Protein AF-A0A7T8GPJ0-F1 (afdb_monomer_lite)

Organism: Caligus rogercresseyi (NCBI:txid217165)

Sequence (221 aa):
DGYRYILAEADPHAPHKQEFDESSEMAGKPIPGFLCRALVSQSLLLSFQDRAQQINLSEDRLSLTGYKFYCTARSNHSVSRGAWFFETRITDLPEGAATRIGWAQKYANLQAPLGFDKFGYSVRSKKGTKFHESHGKTYSQGYTEGDVLGTLIELPEIRGRDYLSKSYKDKPLIKFKSHLYFEEKDRQAEALKNLKPLPGSKISFLKTGNHWERHFRIYMS

Radius of gyration: 20.13 Å; chains: 1; bounding box: 52×29×53 Å

InterPro domains:
  IPR001870 B30.2/SPRY domain [PS50188] (23-210)
  IPR003877 SPRY domain [PF00622] (84-155)
  IPR003877 SPRY domain [SM00449] (81-198)
  IPR013320 Concanavalin A-like lectin/glucanase domain superfamily [SSF49899] (3-155)
  IPR037353 Histone methyltransferase complex subunit ASH2 [PTHR10598] (1-209)
  IPR043136 B30.2/SPRY domain superfamily [G3DSA:2.60.120.920] (43-219)

Foldseek 3Di:
DQKAWFFKDFDPPQPCPVVCVPDPVCPPPFDQLSRIFGDQDPDWAWDPRFADPQWDADPRRNDIDHDDADFDTDISDDDAAAKDKDKDAAADADPPRKAWDADFDPPDGRRHHAQCELGGWTFMQPQRWIHHVNDTDRDDRHHDHGKMKMKMKHAHDDPPDDPDDDGLSVFGWDADPNTIIGMDGRDVVVCVVVFDFRPPIFMAMDIPDDDDDDGDGDGRD

pLDDT: mean 87.79, std 12.05, range [38.22, 96.94]

Secondary structure (DSSP, 8-state):
--EEEEEEEE-TT-TTHHHHHH-GGGTTSPPPGGGEEE---SS--EEEEEE-TTEEE-TTSS-EEE-SS---EEES----SEEEEEEEE-----TT---EEEEE-TT--TTS-TTSSTTEEEEESGGGEEEETTEEEE-SS---TT-EEEEEEEE---TT---SPP--TTS-EEEETTEEEEEEE--HHHHHHT----TT-EEEEEEESS-----------

Structure (mmCIF, N/CA/C/O backbone):
data_AF-A0A7T8GPJ0-F1
#
_entry.id   AF-A0A7T8GPJ0-F1
#
loop_
_atom_site.group_PDB
_atom_site.id
_atom_site.type_symbol
_atom_site.label_atom_id
_atom_site.label_alt_id
_atom_site.label_comp_id
_atom_site.label_asym_id
_atom_site.label_entity_id
_atom_site.label_seq_id
_atom_site.pdbx_PDB_ins_code
_atom_site.Cartn_x
_atom_site.Cartn_y
_atom_site.Cartn_z
_atom_site.occupancy
_atom_site.B_iso_or_equiv
_atom_site.auth_seq_id
_atom_site.auth_comp_id
_atom_site.auth_asym_id
_atom_site.auth_atom_id
_atom_site.pdbx_PDB_model_num
ATOM 1 N N . ASP A 1 1 ? 8.705 15.242 -9.004 1.00 70.94 1 ASP A N 1
ATOM 2 C CA . ASP A 1 1 ? 9.126 15.162 -10.421 1.00 70.94 1 ASP A CA 1
ATOM 3 C C . ASP A 1 1 ? 8.031 14.597 -11.333 1.00 70.94 1 ASP A C 1
ATOM 5 O O . ASP A 1 1 ? 8.087 14.844 -12.528 1.00 70.94 1 ASP A O 1
ATOM 9 N N . GLY A 1 2 ? 7.007 13.914 -10.801 1.00 80.69 2 GLY A N 1
ATOM 10 C CA . GLY A 1 2 ? 5.916 13.375 -11.621 1.00 80.69 2 GLY A CA 1
ATOM 11 C C . GLY A 1 2 ? 6.287 12.049 -12.284 1.00 80.69 2 GLY A C 1
ATOM 12 O O . GLY A 1 2 ? 5.698 11.691 -13.302 1.00 80.69 2 GLY A O 1
ATOM 13 N N . TYR A 1 3 ? 7.254 11.335 -11.708 1.00 86.88 3 TYR A N 1
ATOM 14 C CA . TYR A 1 3 ? 7.700 10.025 -12.153 1.00 86.88 3 TYR A CA 1
ATOM 15 C C . TYR A 1 3 ? 7.640 9.016 -11.013 1.00 86.88 3 TYR A C 1
ATOM 17 O O . TYR A 1 3 ? 7.599 9.353 -9.829 1.00 86.88 3 TYR A O 1
ATOM 25 N N . ARG A 1 4 ? 7.611 7.745 -11.394 1.00 86.19 4 ARG A N 1
ATOM 26 C CA . ARG A 1 4 ? 7.703 6.603 -10.495 1.00 86.19 4 ARG A CA 1
ATOM 27 C C . ARG A 1 4 ? 8.852 5.730 -10.938 1.00 86.19 4 ARG A C 1
ATOM 29 O O . ARG A 1 4 ? 9.040 5.502 -12.129 1.00 86.19 4 ARG A O 1
ATOM 36 N N . TYR A 1 5 ? 9.549 5.198 -9.949 1.00 89.62 5 TYR A N 1
ATOM 37 C CA . TYR A 1 5 ? 10.732 4.385 -10.152 1.00 89.62 5 TYR A CA 1
ATOM 38 C C . TYR A 1 5 ? 10.421 2.949 -9.745 1.00 89.62 5 TYR A C 1
ATOM 40 O O . TYR A 1 5 ? 10.097 2.676 -8.587 1.00 89.62 5 TYR A O 1
ATOM 48 N N . ILE A 1 6 ? 10.473 2.036 -10.710 1.00 91.12 6 ILE A N 1
ATOM 49 C CA . ILE A 1 6 ? 10.241 0.608 -10.502 1.00 91.12 6 ILE A CA 1
ATOM 50 C C . ILE A 1 6 ? 11.604 -0.062 -10.440 1.00 91.12 6 ILE A C 1
ATOM 52 O O . ILE A 1 6 ? 12.342 -0.022 -11.419 1.00 91.12 6 ILE A O 1
ATOM 56 N N . LEU A 1 7 ? 11.940 -0.661 -9.298 1.00 91.81 7 LEU A N 1
ATOM 57 C CA . LEU A 1 7 ? 13.211 -1.362 -9.130 1.00 91.81 7 LEU A CA 1
ATOM 58 C C . LEU A 1 7 ? 13.333 -2.479 -10.174 1.00 91.81 7 LEU A C 1
ATOM 60 O O . LEU A 1 7 ? 12.399 -3.257 -10.374 1.00 91.81 7 LEU A O 1
ATOM 64 N N . ALA A 1 8 ? 14.479 -2.528 -10.838 1.00 93.62 8 ALA A N 1
ATOM 65 C CA . ALA A 1 8 ? 14.774 -3.446 -11.919 1.00 93.62 8 ALA A CA 1
ATOM 66 C C . ALA A 1 8 ? 16.036 -4.253 -11.614 1.00 93.62 8 ALA A C 1
ATOM 68 O O . ALA A 1 8 ? 16.928 -3.815 -10.885 1.00 93.62 8 ALA A O 1
ATOM 69 N N . GLU A 1 9 ? 16.106 -5.429 -12.216 1.00 92.56 9 GLU A N 1
ATOM 70 C CA . GLU A 1 9 ? 17.285 -6.285 -12.236 1.00 92.56 9 GLU A CA 1
ATOM 71 C C . GLU A 1 9 ? 17.592 -6.702 -13.673 1.00 92.56 9 GLU A C 1
ATOM 73 O O . GLU A 1 9 ? 16.724 -6.646 -14.551 1.00 92.56 9 GLU A O 1
ATOM 78 N N . ALA A 1 10 ? 18.833 -7.116 -13.919 1.00 91.00 10 ALA A N 1
ATOM 79 C CA . ALA A 1 10 ? 19.221 -7.606 -15.230 1.00 91.00 10 ALA A CA 1
ATOM 80 C C . ALA A 1 10 ? 18.414 -8.868 -15.571 1.00 91.00 10 ALA A C 1
ATOM 82 O O . ALA A 1 10 ? 18.317 -9.789 -14.763 1.00 91.00 10 ALA A O 1
ATOM 83 N N . ASP A 1 11 ? 17.848 -8.919 -16.772 1.00 90.69 11 ASP A N 1
ATOM 84 C CA . ASP A 1 11 ? 17.092 -10.076 -17.235 1.00 90.69 11 ASP A CA 1
ATOM 85 C C . ASP A 1 11 ? 18.092 -11.141 -17.729 1.00 90.69 11 ASP A C 1
ATOM 87 O O . ASP A 1 11 ? 18.896 -10.853 -18.625 1.00 90.69 11 ASP A O 1
ATOM 91 N N . PRO A 1 12 ? 18.125 -12.347 -17.129 1.00 86.88 12 PRO A N 1
ATOM 92 C CA . PRO A 1 12 ? 19.029 -13.410 -17.563 1.00 86.88 12 PRO A CA 1
ATOM 93 C C . PRO A 1 12 ? 18.643 -13.995 -18.927 1.00 86.88 12 PRO A C 1
ATOM 95 O O . PRO A 1 12 ? 19.481 -14.621 -19.565 1.00 86.88 12 PRO A O 1
ATOM 98 N N . HIS A 1 13 ? 17.412 -13.767 -19.392 1.00 88.06 13 HIS A N 1
ATOM 99 C CA . HIS A 1 13 ? 16.911 -14.264 -20.675 1.00 88.06 13 HIS A CA 1
ATOM 100 C C . HIS A 1 13 ? 16.753 -13.144 -21.711 1.00 88.06 13 HIS A C 1
ATOM 102 O O . HIS A 1 13 ? 16.042 -13.312 -22.703 1.00 88.06 13 HIS A O 1
ATOM 108 N N . ALA A 1 14 ? 17.366 -11.978 -21.480 1.00 87.81 14 ALA A N 1
ATOM 109 C CA . ALA A 1 14 ? 17.333 -10.903 -22.458 1.00 87.81 14 ALA A CA 1
ATOM 110 C C . ALA A 1 14 ? 18.052 -11.324 -23.753 1.00 87.81 14 ALA A C 1
ATOM 112 O O . ALA A 1 14 ? 19.189 -11.803 -23.691 1.00 87.81 14 ALA A O 1
ATOM 113 N N . PRO A 1 15 ? 17.427 -11.119 -24.925 1.00 84.56 15 PRO A N 1
ATOM 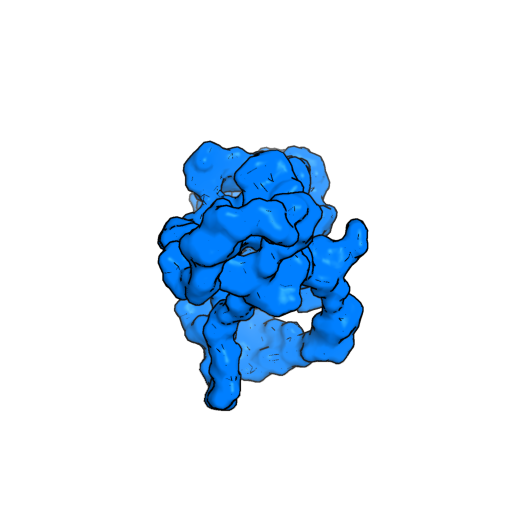114 C CA . PRO A 1 15 ? 18.070 -11.414 -26.196 1.00 84.56 15 PRO A CA 1
ATOM 115 C C . PRO A 1 15 ? 19.273 -10.484 -26.398 1.00 84.56 15 PRO A C 1
ATOM 117 O O . PRO A 1 15 ? 19.236 -9.326 -25.978 1.00 84.56 15 PRO A O 1
ATOM 120 N N . HIS A 1 16 ? 20.329 -10.990 -27.039 1.00 82.12 16 HIS A N 1
ATOM 121 C CA . HIS A 1 16 ? 21.534 -10.225 -27.403 1.00 82.12 16 HIS A CA 1
ATOM 122 C C . HIS A 1 16 ? 22.266 -9.557 -26.225 1.00 82.12 16 HIS A C 1
ATOM 124 O O . HIS A 1 16 ? 23.010 -8.596 -26.408 1.00 82.12 16 HIS A O 1
ATOM 130 N N . LYS A 1 17 ? 22.079 -10.057 -24.996 1.00 81.06 17 LYS A N 1
ATOM 131 C CA . LYS A 1 17 ? 22.749 -9.507 -23.811 1.00 81.06 17 LYS A CA 1
ATOM 132 C C . LYS A 1 17 ? 24.272 -9.605 -23.899 1.00 81.06 17 LYS A C 1
ATOM 134 O O . LYS A 1 17 ? 24.954 -8.632 -23.610 1.00 81.06 17 LYS A O 1
ATOM 139 N N . GLN A 1 18 ? 24.783 -10.755 -24.334 1.00 77.56 18 GLN A N 1
ATOM 140 C CA . GLN A 1 18 ? 26.221 -10.971 -24.485 1.00 77.56 18 GLN A CA 1
ATOM 141 C C . GLN A 1 18 ? 26.832 -10.006 -25.513 1.00 77.56 18 GLN A C 1
ATOM 143 O O . GLN A 1 18 ? 27.828 -9.354 -25.225 1.00 77.56 18 GLN A O 1
ATOM 148 N N . GLU A 1 19 ? 26.179 -9.839 -26.665 1.00 81.56 19 GLU A N 1
ATOM 149 C CA . GLU A 1 19 ? 26.598 -8.888 -27.703 1.00 81.56 19 GLU A CA 1
ATOM 150 C C . GLU A 1 19 ? 26.611 -7.439 -27.184 1.00 81.56 19 GLU A C 1
ATOM 152 O O . GLU A 1 19 ? 27.513 -6.669 -27.506 1.00 81.56 19 GLU A O 1
ATOM 157 N N . PHE A 1 20 ? 25.631 -7.062 -26.354 1.00 80.06 20 PHE A N 1
ATOM 158 C CA . PHE A 1 20 ? 25.595 -5.741 -25.725 1.00 80.06 20 PHE A CA 1
ATOM 159 C C . PHE A 1 20 ? 26.748 -5.536 -24.735 1.00 80.06 20 PHE A C 1
ATOM 161 O O . PHE A 1 20 ? 27.390 -4.487 -24.770 1.00 80.06 20 PHE A O 1
ATOM 168 N N . ASP A 1 21 ? 27.009 -6.523 -23.874 1.00 77.06 21 ASP A N 1
ATOM 169 C CA . ASP A 1 21 ? 28.060 -6.452 -22.853 1.00 77.06 21 ASP A CA 1
ATOM 170 C C . ASP A 1 21 ? 29.472 -6.409 -23.483 1.00 77.06 21 ASP A C 1
ATOM 172 O O . ASP A 1 21 ? 30.367 -5.754 -22.947 1.00 77.06 21 ASP A O 1
ATOM 176 N N . GLU A 1 22 ? 29.669 -7.055 -24.638 1.00 81.00 22 GLU A N 1
ATOM 177 C CA . GLU A 1 22 ? 30.943 -7.099 -25.378 1.00 81.00 22 GLU A CA 1
ATOM 178 C C . GLU A 1 22 ? 31.146 -5.898 -26.331 1.00 81.00 22 GLU A C 1
ATOM 180 O O . GLU A 1 22 ? 32.266 -5.627 -26.775 1.00 81.00 22 GLU A O 1
ATOM 185 N N . SER A 1 23 ? 30.088 -5.141 -26.640 1.00 78.75 23 SER A N 1
ATOM 186 C CA . SER A 1 23 ? 30.125 -4.049 -27.617 1.00 78.75 23 SER A CA 1
ATOM 187 C C . SER A 1 23 ? 30.666 -2.736 -27.033 1.00 78.75 23 SER A C 1
ATOM 189 O O . SER A 1 23 ? 29.968 -1.996 -26.331 1.00 78.75 23 SER A O 1
ATOM 191 N N . SER A 1 24 ? 31.866 -2.338 -27.460 1.00 75.38 24 SER A N 1
ATOM 192 C CA . SER A 1 24 ? 32.464 -1.030 -27.138 1.00 75.38 24 SER A CA 1
ATOM 193 C C . SER A 1 24 ? 31.654 0.167 -27.665 1.00 75.38 24 SER A C 1
ATOM 195 O O . SER A 1 24 ? 31.678 1.238 -27.060 1.00 75.38 24 SER A O 1
ATOM 197 N N . GLU A 1 25 ? 30.864 -0.010 -28.730 1.00 75.50 25 GLU A N 1
ATOM 198 C CA . GLU A 1 25 ? 30.015 1.040 -29.320 1.00 75.50 25 GLU A CA 1
ATOM 199 C C . GLU A 1 25 ? 28.806 1.432 -28.456 1.00 75.50 25 GLU A C 1
ATOM 201 O O . GLU A 1 25 ? 28.143 2.446 -28.714 1.00 75.50 25 GLU A O 1
ATOM 206 N N . MET A 1 26 ? 28.477 0.616 -27.453 1.00 68.62 26 MET A N 1
ATOM 207 C CA . MET A 1 26 ? 27.362 0.851 -26.533 1.00 68.62 26 MET A CA 1
ATOM 208 C C . MET A 1 26 ? 27.814 1.536 -25.238 1.00 68.62 26 MET A C 1
ATOM 210 O O . MET A 1 26 ? 26.976 1.948 -24.431 1.00 68.62 26 MET A O 1
ATOM 214 N N . ALA A 1 27 ? 29.125 1.729 -25.060 1.00 72.69 27 ALA A N 1
ATOM 215 C CA . ALA A 1 27 ? 29.683 2.430 -23.916 1.00 72.69 27 ALA A CA 1
ATOM 216 C C . ALA A 1 27 ? 29.146 3.872 -23.843 1.00 72.69 27 ALA A C 1
ATOM 218 O O . ALA A 1 27 ? 29.238 4.650 -24.790 1.00 72.69 27 ALA A O 1
ATOM 219 N N . GLY A 1 28 ? 28.558 4.230 -22.699 1.00 74.00 28 GLY A N 1
ATOM 220 C CA . GLY A 1 28 ? 28.000 5.563 -22.449 1.00 74.00 28 GLY A CA 1
ATOM 221 C C . GLY A 1 28 ? 26.606 5.821 -23.038 1.00 74.00 28 GLY A C 1
ATOM 222 O O . GLY A 1 28 ? 26.022 6.862 -22.737 1.00 74.00 28 GLY A O 1
ATOM 223 N N . LYS A 1 29 ? 26.033 4.895 -23.821 1.00 81.38 29 LYS A N 1
ATOM 224 C CA . LYS A 1 29 ? 24.638 4.995 -24.284 1.00 81.38 29 LYS A CA 1
ATOM 225 C C . LYS A 1 29 ? 23.655 4.590 -23.169 1.00 81.38 29 LYS A C 1
ATOM 227 O O . LYS A 1 29 ? 24.026 3.834 -22.268 1.00 81.38 29 LYS A O 1
ATOM 232 N N . PRO A 1 30 ? 22.395 5.069 -23.202 1.00 82.25 30 PRO A N 1
ATOM 233 C CA . PRO A 1 30 ? 21.365 4.615 -22.271 1.00 82.25 30 PRO A CA 1
ATOM 234 C C . PRO A 1 30 ? 21.180 3.097 -22.344 1.00 82.25 30 PRO A C 1
ATOM 236 O O . PRO A 1 30 ? 21.108 2.537 -23.437 1.00 82.25 30 PRO A O 1
ATOM 239 N N . ILE A 1 31 ? 21.073 2.443 -21.186 1.00 82.62 31 ILE A N 1
ATOM 240 C CA . ILE A 1 31 ? 20.868 0.993 -21.112 1.00 82.62 31 ILE A CA 1
ATOM 241 C C . ILE A 1 31 ? 19.482 0.665 -21.689 1.00 82.62 31 ILE A C 1
ATOM 243 O O . ILE A 1 31 ? 18.481 1.184 -21.180 1.00 82.62 31 ILE A O 1
ATOM 247 N N . PRO A 1 32 ? 19.383 -0.197 -22.716 1.00 88.00 32 PRO A N 1
ATOM 248 C CA . PRO A 1 32 ? 18.095 -0.604 -23.254 1.00 88.00 32 PRO A CA 1
ATOM 249 C C . PRO A 1 32 ? 17.224 -1.308 -22.206 1.00 88.00 32 PRO A C 1
ATOM 251 O O . PRO A 1 32 ? 17.647 -2.271 -21.566 1.00 88.00 32 PRO A O 1
ATOM 254 N N . GLY A 1 33 ? 15.970 -0.869 -22.064 1.00 88.19 33 GLY A N 1
ATOM 255 C CA . GLY A 1 33 ? 15.045 -1.405 -21.060 1.00 88.19 33 GLY A CA 1
ATOM 256 C C . GLY A 1 33 ? 14.765 -2.907 -21.202 1.00 88.19 33 GLY A C 1
ATOM 257 O O . GLY A 1 33 ? 14.530 -3.582 -20.202 1.00 88.19 33 GLY A O 1
ATOM 258 N N . PHE A 1 34 ? 14.857 -3.462 -22.417 1.00 89.06 34 PHE A N 1
ATOM 259 C CA . PHE A 1 34 ? 14.621 -4.888 -22.670 1.00 89.06 34 PHE A CA 1
ATOM 260 C C . PHE A 1 34 ? 15.664 -5.826 -22.040 1.00 89.06 34 PHE A C 1
ATOM 262 O O . PHE A 1 34 ? 15.366 -7.012 -21.877 1.00 89.06 34 PHE A O 1
ATOM 269 N N . LEU A 1 35 ? 16.843 -5.302 -21.674 1.00 90.12 35 LEU A N 1
ATOM 270 C CA . LEU A 1 35 ? 17.911 -6.036 -20.982 1.00 90.12 35 LEU A CA 1
ATOM 271 C C . LEU A 1 35 ? 17.614 -6.265 -19.497 1.00 90.12 35 LEU A C 1
ATOM 273 O O . LEU A 1 35 ? 18.345 -6.986 -18.817 1.00 90.12 35 LEU A O 1
ATOM 277 N N . CYS A 1 36 ? 16.569 -5.626 -18.975 1.00 92.50 36 CYS A N 1
ATOM 278 C CA . CYS A 1 36 ? 16.170 -5.702 -17.581 1.00 92.50 36 CYS A CA 1
ATOM 279 C C . CYS A 1 36 ? 14.721 -6.169 -17.441 1.00 92.50 36 CYS A C 1
ATOM 281 O O . CYS A 1 36 ? 13.916 -6.136 -18.376 1.00 92.50 36 CYS A O 1
ATOM 283 N N . ARG A 1 37 ? 14.381 -6.589 -16.226 1.00 92.56 37 ARG A N 1
ATOM 284 C CA . ARG A 1 37 ? 13.016 -6.907 -15.807 1.00 92.56 37 ARG A CA 1
ATOM 285 C C . ARG A 1 37 ? 12.722 -6.250 -14.466 1.00 92.56 37 ARG A C 1
ATOM 287 O O . ARG A 1 37 ? 13.636 -5.965 -13.694 1.00 92.56 37 ARG A O 1
ATOM 294 N N . ALA A 1 38 ? 11.447 -5.987 -14.191 1.00 91.88 38 ALA A N 1
ATOM 295 C CA . ALA A 1 38 ? 11.047 -5.474 -12.887 1.00 91.88 38 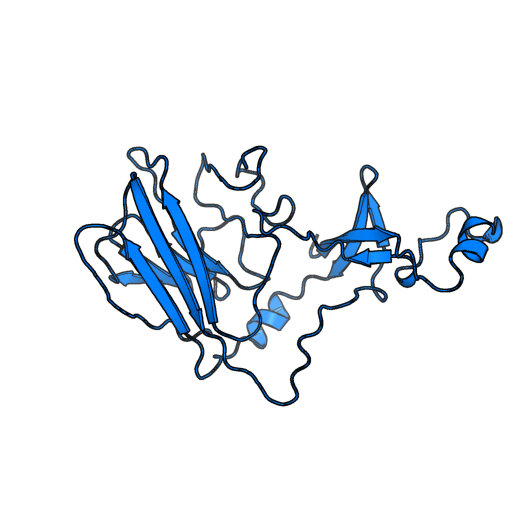ALA A CA 1
ATOM 296 C C . ALA A 1 38 ? 11.389 -6.510 -11.809 1.00 91.88 38 ALA A C 1
ATOM 298 O O . ALA A 1 38 ? 11.062 -7.690 -11.956 1.00 91.88 38 ALA A O 1
ATOM 299 N N . LEU A 1 39 ? 12.038 -6.067 -10.733 1.00 89.75 39 LEU A N 1
ATOM 300 C CA . LEU A 1 39 ? 12.356 -6.930 -9.608 1.00 89.75 39 LEU A CA 1
ATOM 301 C C . LEU A 1 39 ? 11.061 -7.269 -8.868 1.00 89.75 39 LEU A C 1
ATOM 303 O O . LEU A 1 39 ? 10.402 -6.390 -8.308 1.00 89.75 39 LEU A O 1
ATOM 307 N N . VAL A 1 40 ? 10.722 -8.554 -8.824 1.00 84.38 40 VAL A N 1
ATOM 308 C CA . VAL A 1 40 ? 9.593 -9.068 -8.046 1.00 84.38 40 VAL A CA 1
ATOM 309 C C . VAL A 1 40 ? 10.150 -9.925 -6.920 1.00 84.38 40 VAL A C 1
ATOM 311 O O . VAL A 1 40 ? 10.760 -10.964 -7.153 1.00 84.38 40 VAL A O 1
ATOM 314 N N . SER A 1 41 ? 9.957 -9.476 -5.682 1.00 85.50 41 SER A N 1
ATOM 315 C CA . SER A 1 41 ? 10.377 -10.245 -4.513 1.00 85.50 41 SER A CA 1
ATOM 316 C C . SER A 1 41 ? 9.465 -11.455 -4.321 1.00 85.50 41 SER A C 1
ATOM 318 O O . SER A 1 41 ? 8.244 -11.334 -4.410 1.00 85.50 41 SER A O 1
ATOM 320 N N . GLN A 1 42 ? 10.057 -12.608 -4.010 1.00 87.44 42 GLN A N 1
ATOM 321 C CA . GLN A 1 42 ? 9.313 -13.831 -3.692 1.00 87.44 42 GLN A CA 1
ATOM 322 C C . GLN A 1 42 ? 8.574 -13.738 -2.348 1.00 87.44 42 GLN A C 1
ATOM 324 O O . GLN A 1 42 ? 7.585 -14.434 -2.143 1.00 87.44 42 GLN A O 1
ATOM 329 N N . SER A 1 43 ? 9.016 -12.846 -1.458 1.00 91.44 43 SER A N 1
ATOM 330 C CA . SER A 1 43 ? 8.420 -12.648 -0.137 1.00 91.44 43 SER A CA 1
ATOM 331 C C . SER A 1 43 ? 7.457 -11.462 -0.132 1.00 91.44 43 SER A C 1
ATOM 333 O O . SER A 1 43 ? 7.731 -10.416 -0.730 1.00 91.44 43 SER A O 1
ATOM 335 N N . LEU A 1 44 ? 6.342 -11.602 0.586 1.00 92.12 44 LEU A N 1
ATOM 336 C CA . LEU A 1 44 ? 5.403 -10.513 0.854 1.00 92.12 44 LEU A CA 1
ATOM 337 C C . LEU A 1 44 ? 5.896 -9.684 2.043 1.00 92.12 44 LEU A C 1
ATOM 339 O O . LEU A 1 44 ? 5.884 -10.161 3.171 1.00 92.12 44 LEU A O 1
ATOM 343 N N . LEU A 1 45 ? 6.324 -8.449 1.783 1.00 94.75 45 LEU A N 1
ATOM 344 C CA . LEU A 1 45 ? 6.964 -7.558 2.755 1.00 94.75 45 LEU A CA 1
ATOM 345 C C . LEU A 1 45 ? 6.449 -6.123 2.602 1.00 94.75 45 LEU A C 1
ATOM 347 O O . LEU A 1 45 ? 5.937 -5.735 1.549 1.00 94.75 45 LEU A O 1
ATOM 351 N N . LEU A 1 46 ? 6.668 -5.284 3.613 1.00 95.19 46 LEU A N 1
ATOM 352 C CA . LEU A 1 46 ? 6.477 -3.839 3.484 1.00 95.19 46 LEU A CA 1
ATOM 353 C C . LEU A 1 46 ? 7.520 -3.253 2.525 1.00 95.19 46 LEU A C 1
ATOM 355 O O . LEU A 1 46 ? 8.701 -3.609 2.560 1.00 95.19 46 LEU A O 1
ATOM 359 N N . SER A 1 47 ? 7.092 -2.389 1.609 1.00 92.00 47 SER A N 1
ATOM 360 C CA . SER A 1 47 ? 7.937 -1.854 0.540 1.00 92.00 47 SER A CA 1
ATOM 361 C C . SER A 1 47 ? 8.824 -0.711 1.034 1.00 92.00 47 SER A C 1
ATOM 363 O O . SER A 1 47 ? 8.342 0.247 1.636 1.00 92.00 47 SER A O 1
ATOM 365 N N . PHE A 1 48 ? 10.121 -0.762 0.717 1.00 88.00 48 PHE A N 1
ATOM 366 C CA . PHE A 1 48 ? 11.023 0.364 0.982 1.00 88.00 48 PHE A CA 1
ATOM 367 C C . PHE A 1 48 ? 10.783 1.540 0.038 1.00 88.00 48 PHE A C 1
ATOM 369 O O . PHE A 1 48 ? 11.035 2.680 0.421 1.00 88.00 48 PHE A O 1
ATOM 376 N N . GLN A 1 49 ? 10.332 1.255 -1.185 1.00 86.19 49 GLN A N 1
ATOM 377 C CA . GLN A 1 49 ? 10.097 2.241 -2.235 1.00 86.19 49 GLN A CA 1
ATOM 378 C C . GLN A 1 49 ? 8.709 2.873 -2.117 1.00 86.19 49 GLN A C 1
ATOM 380 O O . GLN A 1 49 ? 8.509 4.009 -2.534 1.00 86.19 49 GLN A O 1
ATOM 385 N N . ASP A 1 50 ? 7.750 2.134 -1.561 1.00 90.75 50 ASP A N 1
ATOM 386 C CA . ASP A 1 50 ? 6.341 2.515 -1.537 1.00 90.75 50 ASP A CA 1
ATOM 387 C C . ASP A 1 50 ? 5.872 2.906 -0.131 1.00 90.75 50 ASP A C 1
ATOM 389 O O . ASP A 1 50 ? 4.928 2.347 0.437 1.00 90.75 50 ASP A O 1
ATOM 393 N N . ARG A 1 51 ? 6.594 3.868 0.447 1.00 93.75 51 ARG A N 1
ATOM 394 C CA . ARG A 1 51 ? 6.330 4.434 1.770 1.00 93.75 51 ARG A CA 1
ATOM 395 C C . ARG A 1 51 ? 6.640 5.921 1.820 1.00 93.75 51 ARG A C 1
ATOM 397 O O . ARG A 1 51 ? 7.477 6.430 1.076 1.00 93.75 51 ARG A O 1
ATOM 404 N N . ALA A 1 52 ? 6.012 6.606 2.763 1.00 94.19 52 ALA A N 1
ATOM 405 C CA . ALA A 1 52 ? 6.469 7.918 3.181 1.00 94.19 52 ALA A CA 1
ATOM 406 C C . ALA A 1 52 ? 7.866 7.845 3.817 1.00 94.19 52 ALA A C 1
ATOM 408 O O . ALA A 1 52 ? 8.191 6.891 4.529 1.00 94.19 52 ALA A O 1
ATOM 409 N N . GLN A 1 53 ? 8.681 8.878 3.602 1.00 91.12 53 GLN A N 1
ATOM 410 C CA . GLN A 1 53 ? 10.051 8.939 4.123 1.00 91.12 53 GLN A CA 1
ATOM 411 C C . GLN A 1 53 ? 10.111 8.884 5.656 1.00 91.12 53 GLN A C 1
ATOM 413 O O . GLN A 1 53 ? 11.070 8.354 6.205 1.00 91.12 53 GLN A O 1
ATOM 418 N N . GLN A 1 54 ? 9.073 9.389 6.327 1.00 91.88 54 GLN A N 1
ATOM 419 C CA . GLN A 1 54 ? 8.958 9.481 7.783 1.00 91.88 54 GLN A CA 1
ATOM 420 C C . GLN A 1 54 ? 8.570 8.155 8.464 1.00 91.88 54 GLN A C 1
ATOM 422 O O . GLN A 1 54 ? 8.533 8.099 9.693 1.00 91.88 54 GLN A O 1
ATOM 427 N N . ILE A 1 55 ? 8.239 7.111 7.693 1.00 94.44 55 ILE A N 1
ATOM 428 C CA . ILE A 1 55 ? 7.924 5.779 8.226 1.00 94.44 55 ILE A CA 1
ATOM 429 C C . ILE A 1 55 ? 9.211 4.985 8.372 1.00 94.44 55 ILE A C 1
ATOM 431 O O . ILE A 1 55 ? 9.920 4.786 7.384 1.00 94.44 55 ILE A O 1
ATOM 435 N N . ASN A 1 56 ? 9.449 4.454 9.567 1.00 94.88 56 ASN A N 1
ATOM 436 C CA . ASN A 1 56 ? 10.499 3.471 9.792 1.00 94.88 56 ASN A CA 1
ATOM 437 C C . ASN A 1 56 ? 9.931 2.066 9.611 1.00 94.88 56 ASN A C 1
ATOM 439 O O . ASN A 1 56 ? 8.842 1.765 10.098 1.00 94.88 56 ASN A O 1
ATOM 443 N N . LEU A 1 57 ? 10.671 1.223 8.896 1.00 96.19 57 LEU A N 1
ATOM 444 C CA . LEU A 1 57 ? 10.389 -0.204 8.780 1.00 96.19 57 LEU A CA 1
ATOM 445 C C . LEU A 1 57 ? 11.377 -0.969 9.659 1.00 96.19 57 LEU A C 1
ATOM 447 O O . LEU A 1 57 ? 12.531 -0.555 9.775 1.00 96.19 57 LEU A O 1
ATOM 451 N N . SER A 1 58 ? 10.931 -2.077 10.245 1.00 96.31 58 SER A N 1
ATOM 452 C CA . SER A 1 58 ? 11.830 -3.051 10.868 1.00 96.31 58 SER A CA 1
ATOM 453 C C . SER A 1 58 ? 12.762 -3.687 9.829 1.00 96.31 58 SER A C 1
ATOM 455 O O . SER A 1 58 ? 12.487 -3.655 8.626 1.00 96.31 58 SER A O 1
ATOM 457 N N . GLU A 1 59 ? 13.861 -4.292 10.285 1.00 94.44 59 GLU A N 1
ATOM 458 C CA . GLU A 1 59 ? 14.840 -4.952 9.405 1.00 94.44 59 GLU A CA 1
ATOM 459 C C . GLU A 1 59 ? 14.218 -6.094 8.589 1.00 94.44 59 GLU A C 1
ATOM 461 O O . GLU A 1 59 ? 14.475 -6.217 7.391 1.00 94.44 59 GLU A O 1
ATOM 466 N N . ASP A 1 60 ? 13.327 -6.872 9.211 1.00 94.75 60 ASP A N 1
ATOM 467 C CA . ASP A 1 60 ? 12.558 -7.938 8.559 1.00 94.75 60 ASP A CA 1
ATOM 468 C C . ASP A 1 60 ? 11.444 -7.415 7.633 1.00 94.75 60 AS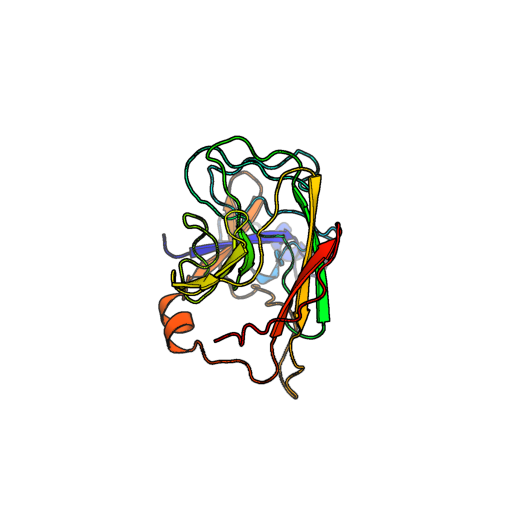P A C 1
ATOM 470 O O . ASP A 1 60 ? 10.859 -8.182 6.870 1.00 94.75 60 ASP A O 1
ATOM 474 N N . ARG A 1 61 ? 11.167 -6.102 7.664 1.00 95.69 61 ARG A N 1
ATOM 475 C CA . ARG A 1 61 ? 10.124 -5.409 6.892 1.00 95.69 61 ARG A CA 1
ATOM 476 C C . ARG A 1 61 ? 8.710 -5.941 7.134 1.00 95.69 61 ARG A C 1
ATOM 478 O O . ARG A 1 61 ? 7.858 -5.838 6.245 1.00 95.69 61 ARG A O 1
ATOM 485 N N . LEU A 1 62 ? 8.450 -6.479 8.320 1.00 96.12 62 LEU A N 1
ATOM 486 C CA . LEU A 1 62 ? 7.124 -6.940 8.738 1.00 96.12 62 LEU A CA 1
ATOM 487 C C . LEU A 1 62 ? 6.418 -5.953 9.674 1.00 96.12 62 LEU A C 1
ATOM 489 O O . LEU A 1 62 ? 5.205 -6.042 9.846 1.00 96.12 62 LEU A O 1
ATOM 493 N N . SER A 1 63 ? 7.147 -4.979 10.223 1.00 96.38 63 SER A N 1
ATOM 494 C CA . SER A 1 63 ? 6.611 -3.931 11.093 1.00 96.38 63 SER A CA 1
ATOM 495 C C . SER A 1 63 ? 6.902 -2.540 10.539 1.00 96.38 63 SER A C 1
ATOM 497 O O . SER A 1 63 ? 7.914 -2.305 9.874 1.00 96.38 63 SER A O 1
ATOM 499 N N . LEU A 1 64 ? 6.005 -1.598 10.832 1.00 96.06 64 LEU A N 1
ATOM 500 C CA . LEU A 1 64 ? 6.189 -0.183 10.532 1.00 96.06 64 LEU A CA 1
ATOM 501 C C . LEU A 1 64 ? 5.849 0.676 11.744 1.00 96.06 64 LEU A C 1
ATOM 503 O O . LEU A 1 64 ? 4.882 0.400 12.450 1.00 96.06 64 LEU A O 1
ATOM 507 N N . THR A 1 65 ? 6.601 1.760 11.910 1.00 95.81 65 THR A N 1
ATOM 508 C CA . THR A 1 65 ? 6.393 2.756 12.961 1.00 95.81 65 THR A CA 1
ATOM 509 C C . THR A 1 65 ? 6.372 4.149 12.342 1.00 95.81 65 THR A C 1
ATOM 511 O O . THR A 1 65 ? 7.272 4.529 11.588 1.00 95.81 65 THR A O 1
ATOM 514 N N . GLY A 1 66 ? 5.331 4.919 12.657 1.00 92.62 66 GLY A N 1
ATOM 515 C CA . GLY A 1 66 ? 5.222 6.337 12.314 1.00 92.62 66 GLY A CA 1
ATOM 516 C C . GLY A 1 66 ? 5.386 7.207 13.560 1.00 92.62 66 GLY A C 1
ATOM 517 O O . GLY A 1 66 ? 4.959 6.813 14.639 1.00 92.62 66 GLY A O 1
ATOM 518 N N . TYR A 1 67 ? 5.979 8.393 13.411 1.00 83.81 67 TYR A N 1
ATOM 519 C CA . TYR A 1 67 ? 6.274 9.289 14.545 1.00 83.81 67 TYR A CA 1
ATOM 520 C C . TYR A 1 67 ? 5.503 10.606 14.497 1.00 83.81 67 TYR A C 1
ATOM 522 O O . TYR A 1 67 ? 5.036 11.099 15.520 1.00 83.81 67 TYR A O 1
ATOM 530 N N . LYS A 1 68 ? 5.404 11.220 13.313 1.00 84.44 68 LYS A N 1
ATOM 531 C CA . LYS A 1 68 ? 4.834 12.559 13.137 1.00 84.44 68 LYS A CA 1
ATOM 532 C C . LYS A 1 68 ? 3.800 12.543 12.030 1.00 84.44 68 LYS A C 1
ATOM 534 O O . LYS A 1 68 ? 4.130 12.232 10.888 1.00 84.44 68 LYS A O 1
ATOM 539 N N . PHE A 1 69 ? 2.591 12.971 12.384 1.00 89.75 69 PHE A N 1
ATOM 540 C CA . PHE A 1 69 ? 1.436 13.045 11.495 1.00 89.75 69 PHE A CA 1
ATOM 541 C C . PHE A 1 69 ? 1.078 11.702 10.851 1.00 89.75 69 PHE A C 1
ATOM 543 O O . PHE A 1 69 ? 1.703 10.665 11.070 1.00 89.75 69 PHE A O 1
ATOM 550 N N . TYR A 1 70 ? 0.007 11.719 10.069 1.00 94.31 70 TYR A N 1
ATOM 551 C CA . TYR A 1 70 ? -0.356 10.562 9.279 1.00 94.31 70 TYR A CA 1
ATOM 552 C C . TYR A 1 70 ? 0.515 10.460 8.038 1.00 94.31 70 TYR A C 1
ATOM 554 O O . TYR A 1 70 ? 0.678 11.421 7.293 1.00 94.31 70 TYR A O 1
ATOM 562 N N . CYS A 1 71 ? 0.980 9.250 7.792 1.00 95.19 71 CYS A N 1
ATOM 563 C CA . CYS A 1 71 ? 1.648 8.845 6.575 1.00 95.19 71 CYS A CA 1
ATOM 564 C C . CYS A 1 71 ? 1.297 7.380 6.292 1.00 95.19 71 CYS A C 1
ATOM 566 O O . CYS A 1 71 ? 0.747 6.683 7.149 1.00 95.19 71 CYS A O 1
ATOM 568 N N . THR A 1 72 ? 1.575 6.928 5.074 1.00 96.19 72 THR A N 1
ATOM 569 C CA . THR A 1 72 ? 1.179 5.609 4.583 1.00 96.19 72 THR A CA 1
ATOM 570 C C . THR A 1 72 ? 2.377 4.876 3.979 1.00 96.19 72 THR A C 1
ATOM 572 O O . THR A 1 72 ? 3.239 5.470 3.326 1.00 96.19 72 THR A O 1
ATOM 575 N N . ALA A 1 73 ? 2.414 3.562 4.189 1.00 96.50 73 ALA A N 1
ATOM 576 C CA . ALA A 1 73 ? 3.277 2.618 3.491 1.00 96.50 73 ALA A CA 1
ATOM 577 C C . ALA A 1 73 ? 2.426 1.480 2.921 1.00 96.50 73 ALA A C 1
ATOM 579 O O . ALA A 1 73 ? 1.317 1.229 3.399 1.00 96.50 73 ALA A O 1
ATOM 580 N N . ARG A 1 74 ? 2.932 0.809 1.886 1.00 96.19 74 ARG A N 1
ATOM 581 C CA . ARG A 1 74 ? 2.273 -0.329 1.235 1.00 96.19 74 ARG A CA 1
ATOM 582 C C . ARG A 1 74 ? 3.198 -1.539 1.185 1.00 96.19 74 ARG A C 1
ATOM 584 O O . ARG A 1 74 ? 4.416 -1.415 1.320 1.00 96.19 74 ARG A O 1
ATOM 591 N N . SER A 1 75 ? 2.615 -2.717 0.991 1.00 95.00 75 SER A N 1
ATOM 592 C CA . SER A 1 75 ? 3.374 -3.929 0.695 1.00 95.00 75 SER A CA 1
ATOM 593 C C . SER A 1 75 ? 4.004 -3.862 -0.702 1.00 95.00 75 SER A C 1
ATOM 595 O O . SER A 1 75 ? 3.696 -2.993 -1.518 1.00 95.00 75 SER A O 1
ATOM 597 N N . ASN A 1 76 ? 4.928 -4.777 -0.974 1.00 92.12 76 ASN A N 1
ATOM 598 C CA . ASN A 1 76 ? 5.597 -4.931 -2.267 1.00 92.12 76 ASN A CA 1
ATOM 599 C C . ASN A 1 76 ? 4.788 -5.728 -3.308 1.00 92.12 76 ASN A C 1
ATOM 601 O O . ASN A 1 76 ? 5.222 -5.825 -4.454 1.00 92.12 76 ASN A O 1
ATOM 605 N N . HIS A 1 77 ? 3.632 -6.277 -2.933 1.00 91.31 77 HIS A N 1
ATOM 606 C CA . HIS A 1 77 ? 2.725 -6.981 -3.841 1.00 91.31 77 HIS A CA 1
ATOM 607 C C . HIS A 1 77 ? 1.393 -6.255 -3.956 1.00 91.31 77 HIS A C 1
ATOM 609 O O . HIS A 1 77 ? 0.963 -5.533 -3.060 1.00 91.31 77 HIS A O 1
ATOM 615 N N . SER A 1 78 ? 0.718 -6.482 -5.076 1.00 91.12 78 SER A N 1
ATOM 616 C CA . SER A 1 78 ? -0.602 -5.925 -5.353 1.00 91.12 78 SER A CA 1
ATOM 617 C C . SER A 1 78 ? -1.555 -7.027 -5.785 1.00 91.12 78 SER A C 1
ATOM 619 O O . SER A 1 78 ? -1.129 -8.072 -6.274 1.00 91.12 78 SER A O 1
ATOM 621 N N . VAL A 1 79 ? -2.849 -6.779 -5.616 1.00 93.00 79 VAL A N 1
ATOM 622 C CA . VAL A 1 79 ? -3.916 -7.709 -5.983 1.00 93.00 79 VAL A CA 1
ATOM 623 C C . VAL A 1 79 ? -4.770 -7.092 -7.085 1.00 93.00 79 VAL A C 1
ATOM 625 O O . VAL A 1 79 ? -5.001 -5.883 -7.101 1.00 93.00 79 VAL A O 1
ATOM 628 N N . SER A 1 80 ? -5.222 -7.914 -8.031 1.00 91.75 80 SER A N 1
ATOM 629 C CA . SER A 1 80 ? -5.981 -7.451 -9.204 1.00 91.75 80 SER A CA 1
ATOM 630 C C . SER A 1 80 ? -7.275 -8.228 -9.466 1.00 91.75 80 SER A C 1
ATOM 632 O O . SER A 1 80 ? -8.115 -7.749 -10.229 1.00 91.75 80 SER A O 1
ATOM 634 N N . ARG A 1 81 ? -7.447 -9.396 -8.831 1.00 92.56 81 ARG A N 1
ATOM 635 C CA . ARG A 1 81 ? -8.627 -10.275 -8.901 1.00 92.56 81 ARG A CA 1
ATOM 636 C C . ARG A 1 81 ? -8.650 -11.251 -7.723 1.00 92.56 81 ARG A C 1
ATOM 638 O O . ARG A 1 81 ? -7.613 -11.439 -7.092 1.00 92.56 81 ARG A O 1
ATOM 645 N N . GLY A 1 82 ? -9.777 -11.915 -7.495 1.00 94.12 82 GLY A N 1
ATOM 646 C CA . GLY A 1 82 ? -9.934 -12.948 -6.471 1.00 94.12 82 GLY A CA 1
ATOM 647 C C . GLY A 1 82 ? -10.157 -12.381 -5.069 1.00 94.12 82 GLY A C 1
ATOM 648 O O . GLY A 1 82 ? -10.389 -11.183 -4.899 1.00 94.12 82 GLY A O 1
ATOM 649 N N . ALA A 1 83 ? -10.095 -13.255 -4.066 1.00 94.81 83 ALA A N 1
ATOM 650 C CA . ALA A 1 83 ? -10.243 -12.898 -2.660 1.00 94.81 83 ALA A CA 1
ATOM 651 C C . ALA A 1 83 ? -8.893 -13.003 -1.940 1.00 94.81 83 ALA A C 1
ATOM 653 O O . ALA A 1 83 ? -8.248 -14.048 -1.983 1.00 94.81 83 ALA A O 1
ATOM 654 N N . TRP A 1 84 ? -8.478 -11.923 -1.281 1.00 96.00 84 TRP A N 1
ATOM 655 C CA . TRP A 1 84 ? -7.192 -11.835 -0.590 1.00 96.00 84 TRP A CA 1
ATOM 656 C C . TRP A 1 84 ? -7.368 -11.280 0.810 1.00 96.00 84 TRP A C 1
ATOM 658 O O . TRP A 1 84 ? -8.109 -10.321 1.025 1.00 96.00 84 TRP A O 1
ATOM 668 N N . PHE A 1 85 ? -6.646 -11.867 1.753 1.00 94.00 85 PHE A N 1
ATOM 669 C CA . PHE A 1 85 ? -6.742 -11.550 3.165 1.00 94.00 85 PHE A CA 1
ATOM 670 C C . PHE A 1 85 ? -5.351 -11.323 3.751 1.00 94.00 85 PHE A C 1
ATOM 672 O O . PHE A 1 85 ? -4.412 -12.044 3.417 1.00 94.00 85 PHE A O 1
ATOM 679 N N . PHE A 1 86 ? -5.229 -10.328 4.624 1.00 95.31 86 PHE A N 1
ATOM 680 C CA . PHE A 1 86 ? -4.051 -10.147 5.466 1.00 95.31 86 PHE A CA 1
ATOM 681 C C . PHE A 1 86 ? -4.465 -9.707 6.866 1.00 95.31 86 PHE A C 1
ATOM 683 O O . PHE A 1 86 ? -5.547 -9.152 7.062 1.00 95.31 86 PHE A O 1
ATOM 690 N N . GLU A 1 87 ? -3.574 -9.910 7.828 1.00 95.69 87 GLU A N 1
ATOM 691 C CA . GLU A 1 87 ? -3.760 -9.478 9.207 1.00 95.69 87 GLU A CA 1
ATOM 692 C C . GLU A 1 87 ? -2.751 -8.397 9.579 1.00 95.69 87 GLU A C 1
ATOM 694 O O . GLU A 1 87 ? -1.645 -8.321 9.045 1.00 95.69 87 GLU A O 1
ATOM 699 N N . THR A 1 88 ? -3.134 -7.531 10.507 1.00 96.31 88 THR A N 1
ATOM 700 C CA . THR A 1 88 ? -2.251 -6.531 11.100 1.00 96.31 88 THR A CA 1
ATOM 701 C C . THR A 1 88 ? -2.408 -6.574 12.605 1.00 96.31 88 THR A C 1
ATOM 703 O O . THR A 1 88 ? -3.496 -6.339 13.129 1.00 96.31 88 THR A O 1
ATOM 706 N N . ARG A 1 89 ? -1.310 -6.865 13.298 1.00 96.50 89 ARG A N 1
ATOM 707 C CA . ARG A 1 89 ? -1.227 -6.793 14.755 1.00 96.50 89 ARG A CA 1
ATOM 708 C C . ARG A 1 89 ? -0.845 -5.379 15.170 1.00 96.50 89 ARG A C 1
ATOM 710 O O . ARG A 1 89 ? 0.117 -4.830 14.639 1.00 96.50 89 ARG A O 1
ATOM 717 N N . ILE A 1 90 ? -1.566 -4.805 16.128 1.00 96.44 90 ILE A N 1
ATOM 718 C CA . ILE A 1 90 ? -1.172 -3.536 16.746 1.00 96.44 90 ILE A CA 1
ATOM 719 C C . ILE A 1 90 ? -0.248 -3.843 17.917 1.00 96.44 90 ILE A C 1
ATOM 721 O O . ILE A 1 90 ? -0.693 -4.368 18.933 1.00 96.44 90 ILE A O 1
ATOM 725 N N . THR A 1 91 ? 1.038 -3.553 17.759 1.00 96.25 91 THR A N 1
ATOM 726 C CA . THR A 1 91 ? 2.055 -3.849 18.778 1.00 96.25 91 THR A CA 1
ATOM 727 C C . THR A 1 91 ? 2.199 -2.748 19.816 1.00 96.25 91 THR A C 1
ATOM 729 O O . THR A 1 91 ? 2.441 -3.058 20.969 1.00 96.25 91 THR A O 1
ATOM 732 N N . ASP A 1 92 ? 2.057 -1.489 19.404 1.00 95.50 92 ASP A N 1
ATOM 733 C CA . ASP A 1 92 ? 2.157 -0.311 20.265 1.00 95.50 92 ASP A CA 1
ATOM 734 C C . ASP A 1 92 ? 1.195 0.762 19.734 1.00 95.50 92 ASP A C 1
ATOM 736 O O . ASP A 1 92 ? 1.136 1.016 18.521 1.00 95.50 92 ASP A O 1
ATOM 740 N N . LEU A 1 93 ? 0.393 1.357 20.618 1.00 94.88 93 LEU A N 1
ATOM 741 C CA . LEU A 1 93 ? -0.510 2.455 20.272 1.00 94.88 93 LEU A CA 1
ATOM 742 C C . LEU A 1 93 ? -0.565 3.489 21.411 1.00 94.88 93 LEU A C 1
ATOM 744 O O . LEU A 1 93 ? -1.565 3.546 22.133 1.00 94.88 93 LEU A O 1
ATOM 748 N N . PRO A 1 94 ? 0.464 4.351 21.536 1.00 93.75 94 PRO A N 1
ATOM 749 C CA . PRO A 1 94 ? 0.560 5.316 22.626 1.00 93.75 94 PRO A CA 1
ATOM 750 C C . PRO A 1 94 ? -0.618 6.291 22.675 1.00 93.75 94 PRO A C 1
ATOM 752 O O . PRO A 1 94 ? -1.304 6.540 21.674 1.00 93.75 94 PRO A O 1
ATOM 755 N N . GLU A 1 95 ? -0.828 6.922 23.831 1.00 92.25 95 GLU A N 1
ATOM 756 C CA . GLU A 1 95 ? -1.860 7.946 23.969 1.00 92.25 95 GLU A CA 1
ATOM 757 C C . GLU A 1 95 ? -1.680 9.063 22.925 1.00 92.25 95 GLU A C 1
ATOM 759 O O . GLU A 1 95 ? -0.578 9.494 22.593 1.00 92.25 95 GLU A O 1
ATOM 764 N N . GLY A 1 96 ? -2.790 9.507 22.334 1.00 90.56 96 GLY A N 1
ATOM 765 C CA . GLY A 1 96 ? -2.764 10.473 21.236 1.00 90.56 96 GLY A CA 1
ATOM 766 C C . GLY A 1 96 ? -2.523 9.849 19.856 1.00 90.56 96 GLY A C 1
ATOM 767 O O . GLY A 1 96 ? -3.082 10.367 18.881 1.00 90.56 96 GLY A O 1
ATOM 768 N N . ALA A 1 97 ? -1.856 8.695 19.757 1.00 93.94 97 ALA A N 1
ATOM 769 C CA . ALA A 1 97 ? -1.615 8.009 18.491 1.00 93.94 97 ALA A CA 1
ATOM 770 C C . ALA A 1 97 ? -2.906 7.457 17.864 1.00 93.94 97 ALA A C 1
ATOM 772 O O . ALA A 1 97 ? -3.949 7.284 18.505 1.00 93.94 97 ALA A O 1
ATOM 773 N N . ALA A 1 98 ? -2.862 7.233 16.554 1.00 95.25 98 ALA A N 1
ATOM 774 C CA . ALA A 1 98 ? -3.934 6.595 15.809 1.00 95.25 98 ALA A CA 1
ATOM 775 C C . ALA A 1 98 ? -3.385 5.997 14.516 1.00 95.25 98 ALA A C 1
ATOM 777 O O . ALA A 1 98 ? -2.520 6.584 13.871 1.00 95.25 98 ALA A O 1
ATOM 778 N N . THR A 1 99 ? -3.941 4.865 14.105 1.00 96.31 99 THR A N 1
ATOM 779 C CA . THR A 1 99 ? -3.564 4.194 12.860 1.00 96.31 99 THR A CA 1
ATOM 780 C C . THR A 1 99 ? -4.775 4.054 11.950 1.00 96.31 99 THR A C 1
ATOM 782 O O . THR A 1 99 ? -5.926 4.157 12.391 1.00 96.31 99 THR A O 1
ATOM 785 N N . ARG A 1 100 ? -4.510 3.861 10.657 1.00 96.94 100 ARG A N 1
ATOM 786 C CA . ARG A 1 100 ? -5.511 3.509 9.651 1.00 96.94 100 ARG A CA 1
ATOM 787 C C . ARG A 1 100 ? -4.999 2.335 8.836 1.00 96.94 100 ARG A C 1
ATOM 789 O O . ARG A 1 100 ? -3.917 2.431 8.269 1.00 96.94 100 ARG A O 1
ATOM 796 N N . ILE A 1 101 ? -5.783 1.268 8.769 1.00 96.62 101 ILE A N 1
ATOM 797 C CA . ILE A 1 101 ? -5.427 0.033 8.060 1.00 96.62 101 ILE A CA 1
ATOM 798 C C . ILE A 1 101 ? -6.444 -0.207 6.947 1.00 96.62 101 ILE A C 1
ATOM 800 O O . ILE A 1 101 ? -7.628 0.097 7.114 1.00 96.62 101 ILE A O 1
ATOM 804 N N . GLY A 1 102 ? -5.991 -0.710 5.799 1.00 96.12 102 GLY A N 1
ATOM 805 C CA . GLY A 1 102 ? -6.859 -1.043 4.675 1.00 96.12 102 GLY A CA 1
ATOM 806 C C . GLY A 1 102 ? -6.106 -1.205 3.359 1.00 96.12 102 GLY A C 1
ATOM 807 O O . GLY A 1 102 ? -4.950 -1.616 3.345 1.00 96.12 102 GLY A O 1
ATOM 808 N N . TRP A 1 103 ? -6.773 -0.860 2.258 1.00 96.62 103 TRP A N 1
ATOM 809 C CA . TRP A 1 103 ? -6.269 -1.032 0.896 1.00 96.62 103 TRP A CA 1
ATOM 810 C C . TRP A 1 103 ? -6.093 0.312 0.194 1.00 96.62 103 TRP A C 1
ATOM 812 O O . TRP A 1 103 ? -6.878 1.243 0.383 1.00 96.62 103 TRP A O 1
ATOM 822 N N . ALA A 1 104 ? -5.077 0.397 -0.659 1.00 95.25 104 ALA A N 1
ATOM 823 C CA . ALA A 1 104 ? -4.809 1.559 -1.494 1.00 95.25 104 ALA A CA 1
ATOM 824 C C . ALA A 1 104 ? -4.526 1.137 -2.935 1.00 95.25 104 ALA A C 1
ATOM 826 O O . ALA A 1 104 ? -3.765 0.205 -3.188 1.00 95.25 104 ALA A O 1
ATOM 827 N N . GLN A 1 105 ? -5.078 1.886 -3.882 1.00 93.31 105 GLN A N 1
ATOM 828 C CA . GLN A 1 105 ? -4.671 1.837 -5.276 1.00 93.31 105 GLN A CA 1
ATOM 829 C C . GLN A 1 105 ? -3.346 2.574 -5.478 1.00 93.31 105 GLN A C 1
ATOM 831 O O . GLN A 1 105 ? -2.879 3.335 -4.626 1.00 93.31 105 GLN A O 1
ATOM 836 N N . LYS A 1 106 ? -2.755 2.371 -6.659 1.00 89.81 106 LYS A N 1
ATOM 837 C CA . LYS A 1 106 ? -1.420 2.839 -7.045 1.00 89.81 106 LYS A CA 1
ATOM 838 C C . LYS A 1 106 ? -1.163 4.322 -6.727 1.00 89.81 106 LYS A C 1
ATOM 840 O O . LYS A 1 106 ? -0.059 4.638 -6.293 1.00 89.81 106 LYS A O 1
ATOM 845 N N . TYR A 1 107 ? -2.146 5.203 -6.900 1.00 91.81 107 TYR A N 1
ATOM 846 C CA . TYR A 1 107 ? -1.996 6.661 -6.776 1.00 91.81 107 TYR A CA 1
ATOM 847 C C . TYR A 1 107 ? -2.426 7.252 -5.424 1.00 91.81 107 TYR A C 1
ATOM 849 O O . TYR A 1 107 ? -2.572 8.469 -5.320 1.00 91.81 107 TYR A O 1
ATOM 857 N N . ALA A 1 108 ? -2.628 6.415 -4.403 1.00 93.12 108 ALA A N 1
ATOM 858 C CA . ALA A 1 108 ? -2.880 6.900 -3.051 1.00 93.12 108 ALA A CA 1
ATOM 859 C C . ALA A 1 108 ? -1.688 7.717 -2.523 1.00 93.12 108 ALA A C 1
ATOM 861 O O . ALA A 1 108 ? -0.530 7.319 -2.682 1.00 93.12 108 ALA A O 1
ATOM 862 N N . ASN A 1 109 ? -1.969 8.853 -1.889 1.00 93.94 109 ASN A N 1
ATOM 863 C CA . ASN A 1 109 ? -0.953 9.757 -1.371 1.00 93.94 109 ASN A CA 1
ATOM 864 C C . ASN A 1 109 ? -0.289 9.179 -0.112 1.00 93.94 109 A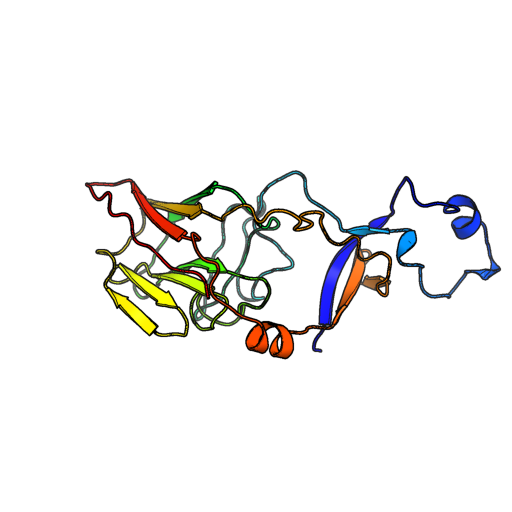SN A C 1
ATOM 866 O O . ASN A 1 109 ? -0.897 9.092 0.955 1.00 93.94 109 ASN A O 1
ATOM 870 N N . LEU A 1 110 ? 0.996 8.839 -0.228 1.00 94.81 110 LEU A N 1
ATOM 871 C CA . LEU A 1 110 ? 1.776 8.267 0.869 1.00 94.81 110 LEU A CA 1
ATOM 872 C C . LEU A 1 110 ? 2.029 9.264 2.010 1.00 94.81 110 LEU A C 1
ATOM 874 O O . LEU A 1 110 ? 2.200 8.853 3.151 1.00 94.81 110 LEU A O 1
ATOM 878 N N . GLN A 1 111 ? 2.014 10.569 1.735 1.00 95.06 111 GLN A N 1
ATOM 879 C CA . GLN A 1 111 ? 2.206 11.630 2.735 1.00 95.06 111 GLN A CA 1
ATOM 880 C C . GLN A 1 111 ? 0.911 11.993 3.483 1.00 95.06 111 GLN A C 1
ATOM 882 O O . GLN A 1 111 ? 0.891 12.936 4.268 1.00 95.06 111 GLN A O 1
ATOM 887 N N . ALA A 1 112 ? -0.179 11.267 3.229 1.00 95.81 112 ALA A N 1
ATOM 888 C CA . ALA A 1 112 ? -1.489 11.488 3.824 1.00 95.81 112 ALA A CA 1
ATOM 889 C C . ALA A 1 112 ? -1.969 10.228 4.570 1.00 95.81 112 ALA A C 1
ATOM 891 O O . ALA A 1 112 ? -1.453 9.127 4.337 1.00 95.81 112 ALA A O 1
ATOM 892 N N . PRO A 1 113 ? -2.973 10.343 5.464 1.00 96.38 113 PRO A N 1
ATOM 893 C CA . PRO A 1 113 ? -3.631 9.166 6.015 1.00 96.38 113 PRO A CA 1
ATOM 894 C C . PRO A 1 113 ? -4.313 8.356 4.917 1.00 96.38 113 PRO A C 1
ATOM 896 O O . PRO A 1 113 ? -4.987 8.916 4.052 1.00 96.38 113 PRO A O 1
ATOM 899 N N . LEU A 1 114 ? -4.262 7.029 5.024 1.00 96.94 114 LEU A N 1
ATOM 900 C CA . LEU A 1 114 ? -5.028 6.158 4.141 1.00 96.94 114 LEU A CA 1
ATOM 901 C C . LEU A 1 114 ? -6.527 6.528 4.165 1.00 96.94 114 LEU A C 1
ATOM 903 O O . LEU A 1 114 ? -7.124 6.752 5.226 1.00 96.94 114 LEU A O 1
ATOM 907 N N . GLY A 1 115 ? -7.141 6.618 2.985 1.00 95.19 115 GLY A N 1
ATOM 908 C CA . GLY A 1 115 ? -8.520 7.094 2.819 1.00 95.19 115 GLY A CA 1
ATOM 909 C C . GLY A 1 115 ? -8.679 8.617 2.791 1.00 95.19 115 GLY A C 1
ATOM 910 O O . GLY A 1 115 ? -9.800 9.097 2.927 1.00 95.19 115 GLY A O 1
ATOM 911 N N . PHE A 1 116 ? -7.587 9.378 2.656 1.00 96.38 116 PHE A N 1
ATOM 912 C CA . PHE A 1 116 ? -7.622 10.819 2.382 1.00 96.38 116 PHE A CA 1
ATOM 913 C C . PHE A 1 116 ? -8.155 11.136 0.975 1.00 96.38 116 PHE A C 1
ATOM 915 O O . PHE A 1 116 ? -8.973 12.039 0.813 1.00 96.38 116 PHE A O 1
ATOM 922 N N . ASP A 1 117 ? -7.716 10.375 -0.026 1.00 93.81 117 ASP A N 1
ATOM 923 C CA . ASP A 1 117 ? -8.056 10.557 -1.438 1.00 93.81 117 ASP A CA 1
ATOM 924 C C . ASP A 1 117 ? -9.037 9.483 -1.947 1.00 93.81 117 ASP A C 1
ATOM 926 O O . ASP A 1 117 ? -9.562 8.671 -1.178 1.00 93.81 117 ASP A O 1
ATOM 930 N N . LYS A 1 118 ? -9.284 9.491 -3.263 1.00 92.69 118 LYS A N 1
ATOM 931 C CA . LYS A 1 118 ? -10.149 8.521 -3.953 1.00 92.69 118 LYS A CA 1
ATOM 932 C C . LYS A 1 118 ? -9.508 7.144 -4.146 1.00 92.69 118 LYS A C 1
ATOM 934 O O . LYS A 1 118 ? -10.171 6.199 -4.551 1.00 92.69 118 LYS A O 1
ATOM 939 N N . PHE A 1 119 ? -8.212 7.021 -3.889 1.00 93.88 119 PHE A N 1
ATOM 940 C CA . PHE A 1 119 ? -7.444 5.808 -4.138 1.00 93.88 119 PHE A CA 1
ATOM 941 C C . PHE A 1 119 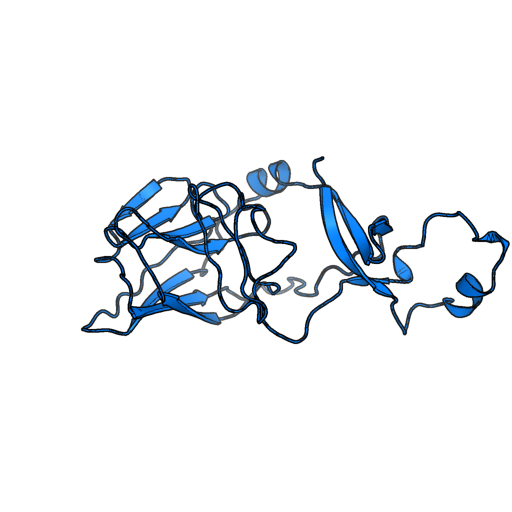? -7.260 4.971 -2.870 1.00 93.88 119 PHE A C 1
ATOM 943 O O . PHE A 1 119 ? -6.818 3.829 -2.967 1.00 93.88 119 PHE A O 1
ATOM 950 N N . GLY A 1 120 ? -7.579 5.505 -1.690 1.00 94.25 120 GLY A N 1
ATOM 951 C CA . GLY A 1 120 ? -7.447 4.816 -0.409 1.00 94.25 120 GLY A CA 1
ATOM 952 C C . GLY A 1 120 ? -8.776 4.461 0.255 1.00 94.25 120 GLY A C 1
ATOM 953 O O . GLY A 1 120 ? -9.748 5.218 0.204 1.00 94.25 120 GLY A O 1
ATOM 954 N N . TYR A 1 121 ? -8.770 3.339 0.970 1.00 94.75 121 TYR A N 1
ATOM 955 C CA . TYR A 1 121 ? -9.879 2.846 1.780 1.00 94.75 121 TYR A CA 1
ATOM 956 C C . TYR A 1 121 ? -9.333 2.298 3.096 1.00 94.75 121 TYR A C 1
ATOM 958 O O . TYR A 1 121 ? -8.460 1.433 3.085 1.00 94.75 121 TYR A O 1
ATOM 966 N N . SER A 1 122 ? -9.827 2.777 4.238 1.00 96.00 122 SER A N 1
ATOM 967 C CA . SER A 1 122 ? -9.316 2.327 5.540 1.00 96.00 122 SER A CA 1
ATOM 968 C C . SER A 1 122 ? -10.346 2.310 6.654 1.00 96.00 122 SER A C 1
ATOM 970 O O . SER A 1 122 ? -11.409 2.918 6.544 1.00 96.00 122 SER A O 1
ATOM 972 N N . VAL A 1 123 ? -9.981 1.663 7.759 1.00 94.75 123 VAL A N 1
ATOM 973 C CA . VAL A 1 123 ? -10.607 1.816 9.074 1.00 94.75 123 VAL A CA 1
ATOM 974 C C . VAL A 1 123 ? -9.587 2.411 10.036 1.00 94.75 123 VAL A C 1
ATOM 976 O O . VAL A 1 123 ? -8.428 2.005 10.053 1.00 94.75 123 VAL A O 1
ATOM 979 N N . ARG A 1 124 ? -10.019 3.397 10.824 1.00 95.62 124 ARG A N 1
ATOM 980 C CA . ARG A 1 124 ? -9.203 4.060 11.846 1.00 95.62 124 ARG A CA 1
ATOM 981 C C . ARG A 1 124 ? -9.350 3.374 13.203 1.00 95.62 124 ARG A C 1
ATOM 983 O O . ARG A 1 124 ? -10.474 3.069 13.599 1.00 95.62 124 ARG A O 1
ATOM 990 N N . SER A 1 125 ? -8.246 3.269 13.946 1.00 95.00 125 SER A N 1
ATOM 991 C CA . SER A 1 125 ? -8.212 2.747 15.321 1.00 95.00 125 SER A CA 1
ATOM 992 C C . SER A 1 125 ? -9.190 3.483 16.241 1.00 95.00 125 SER A C 1
ATOM 994 O O . SER A 1 125 ? -10.085 2.883 16.830 1.00 95.00 125 SER A O 1
ATOM 996 N N . LYS A 1 126 ? -9.108 4.819 16.282 1.00 92.50 126 LYS A N 1
ATOM 997 C CA . LYS A 1 126 ? -10.011 5.670 17.068 1.00 92.50 126 LYS A CA 1
ATOM 998 C C . LYS A 1 126 ? -11.434 5.658 16.508 1.00 92.50 126 LYS A C 1
ATOM 1000 O O . LYS A 1 126 ? -11.664 6.107 15.376 1.00 92.50 126 LYS A O 1
ATOM 1005 N N . LYS A 1 127 ? -12.388 5.252 17.355 1.00 89.38 127 LYS A N 1
ATOM 1006 C CA . LYS A 1 127 ? -13.841 5.209 17.093 1.00 89.38 127 LYS A CA 1
ATOM 1007 C C . LYS A 1 127 ? -14.259 4.275 15.949 1.00 89.38 127 LYS A C 1
ATOM 1009 O O . LYS A 1 127 ? -15.384 4.395 15.475 1.00 89.38 127 LYS A O 1
ATOM 1014 N N . GLY A 1 128 ? -13.351 3.431 15.450 1.00 90.19 128 GLY A N 1
ATOM 1015 C CA . GLY A 1 128 ? -13.647 2.460 14.394 1.00 90.19 128 GLY A CA 1
ATOM 1016 C C . GLY A 1 128 ? -14.304 3.067 13.169 1.00 90.19 128 GLY A C 1
ATOM 1017 O O . GLY A 1 128 ? -15.281 2.534 12.664 1.00 90.19 128 GLY A O 1
ATOM 1018 N N . THR A 1 129 ? -13.847 4.228 12.718 1.00 92.62 129 THR A N 1
ATOM 1019 C CA . THR A 1 129 ? -14.453 4.932 11.579 1.00 92.62 129 THR A CA 1
ATOM 1020 C C . THR A 1 129 ? -13.810 4.487 10.274 1.00 92.62 129 THR A C 1
ATOM 1022 O O . THR A 1 129 ? -12.582 4.545 10.166 1.00 92.62 129 THR A O 1
ATOM 1025 N N . LYS A 1 130 ? -14.614 4.117 9.273 1.00 92.94 130 LYS A N 1
ATOM 1026 C CA . LYS A 1 130 ? -14.118 3.906 7.907 1.00 92.94 130 LYS A CA 1
ATOM 1027 C C . LYS A 1 130 ? -13.894 5.239 7.201 1.00 92.94 130 LYS A C 1
ATOM 1029 O O . LYS A 1 130 ? -14.693 6.155 7.388 1.00 92.94 130 LYS A O 1
ATOM 1034 N N . PHE A 1 131 ? -12.844 5.327 6.393 1.00 94.69 131 PHE A N 1
ATOM 1035 C CA . PHE A 1 131 ? -12.464 6.516 5.636 1.00 94.69 131 PHE A CA 1
ATOM 1036 C C . PHE A 1 131 ? -12.254 6.207 4.156 1.00 94.69 131 PHE A C 1
ATOM 1038 O O . PHE A 1 131 ? -11.610 5.219 3.799 1.00 94.69 131 PHE A O 1
ATOM 1045 N N . HIS A 1 132 ? -12.766 7.108 3.325 1.00 94.00 132 HIS A N 1
ATOM 1046 C CA . HIS A 1 132 ? -12.530 7.208 1.889 1.00 94.00 132 HIS A CA 1
ATOM 1047 C C . HIS A 1 132 ? -12.809 8.657 1.470 1.00 94.00 132 HIS A C 1
ATOM 1049 O O . HIS A 1 132 ? -13.756 9.249 1.988 1.00 94.00 132 HIS A O 1
ATOM 1055 N N . GLU A 1 133 ? -11.993 9.246 0.594 1.00 94.38 133 GLU A N 1
ATOM 1056 C CA . GLU A 1 133 ? -12.106 10.661 0.197 1.00 94.38 133 GLU A CA 1
ATOM 1057 C C . GLU A 1 133 ? -12.182 11.634 1.385 1.00 94.38 133 GLU A C 1
ATOM 1059 O O . GLU A 1 133 ? -12.942 12.596 1.369 1.00 94.38 133 GLU A O 1
ATOM 1064 N N . SER A 1 134 ? -11.460 11.355 2.472 1.00 95.12 134 SER A N 1
ATOM 1065 C CA . SER A 1 134 ? -11.520 12.105 3.736 1.00 95.12 134 SER A CA 1
ATOM 1066 C C . SER A 1 134 ? -12.878 12.081 4.456 1.00 95.12 134 SER A C 1
ATOM 1068 O O . SER A 1 134 ? -13.011 12.664 5.532 1.00 95.12 134 SER A O 1
ATOM 1070 N N . HIS A 1 135 ? -13.861 11.332 3.954 1.00 93.56 135 HIS A N 1
ATOM 1071 C CA . HIS A 1 135 ? -15.167 11.172 4.580 1.00 93.56 135 HIS A CA 1
ATOM 1072 C C . HIS A 1 135 ? -15.148 10.000 5.562 1.00 93.56 135 HIS A C 1
ATOM 1074 O O . HIS A 1 135 ? -15.030 8.833 5.180 1.00 93.56 135 HIS A O 1
ATOM 1080 N N . GLY A 1 136 ? -15.267 10.324 6.850 1.00 92.75 136 GLY A N 1
ATOM 1081 C CA . GLY A 1 136 ? -15.350 9.349 7.933 1.00 92.75 136 GLY A CA 1
ATOM 1082 C C . GLY A 1 136 ? -16.790 8.915 8.202 1.00 92.75 136 GLY A C 1
ATOM 1083 O O . GLY A 1 136 ? -17.668 9.760 8.359 1.00 92.75 136 GLY A O 1
ATOM 1084 N N . LYS A 1 137 ? -17.042 7.608 8.315 1.00 90.94 137 LYS A N 1
ATOM 1085 C CA . LYS A 1 137 ? -18.331 7.062 8.781 1.00 90.94 137 LYS A CA 1
ATOM 1086 C C . LYS A 1 137 ? -18.095 6.044 9.888 1.00 90.94 137 LYS A C 1
ATOM 1088 O O . LYS A 1 137 ? -17.190 5.217 9.772 1.00 90.94 137 LYS A O 1
ATOM 1093 N N . THR A 1 138 ? -18.898 6.093 10.950 1.00 90.81 138 THR A N 1
ATOM 1094 C CA . THR A 1 138 ? -18.864 5.079 12.015 1.00 90.81 138 THR A CA 1
ATOM 1095 C C . THR A 1 138 ? -19.055 3.696 11.406 1.00 90.81 138 THR A C 1
ATOM 1097 O O . THR A 1 138 ? -19.908 3.504 10.537 1.00 90.81 138 THR A O 1
ATOM 1100 N N . TYR A 1 139 ? -18.215 2.754 11.817 1.00 83.19 139 TYR A N 1
ATOM 1101 C CA . TYR A 1 139 ? -18.146 1.432 11.208 1.00 83.19 139 TYR A CA 1
ATOM 1102 C C . TYR A 1 139 ? -18.002 0.335 12.264 1.00 83.19 139 TYR A C 1
ATOM 1104 O O . TYR A 1 139 ? -18.741 -0.640 12.243 1.00 83.19 139 TYR A O 1
ATOM 1112 N N . SER A 1 140 ? -17.127 0.523 13.244 1.00 85.19 140 SER A N 1
ATOM 1113 C CA . SER A 1 140 ? -16.940 -0.372 14.384 1.00 85.19 140 SER A CA 1
ATOM 1114 C C . SER A 1 140 ? -16.645 0.434 15.651 1.00 85.19 140 SER A C 1
ATOM 1116 O O . SER A 1 140 ? -16.713 1.661 15.648 1.00 85.19 140 SER A O 1
ATOM 1118 N N . GLN A 1 141 ? -16.314 -0.250 16.745 1.00 85.81 141 GLN A N 1
ATOM 1119 C CA . GLN A 1 141 ? -15.867 0.398 17.983 1.00 85.81 141 GLN A CA 1
ATOM 1120 C C . GLN A 1 141 ? -14.410 0.885 17.910 1.00 85.81 141 GLN A C 1
ATOM 1122 O O . GLN A 1 141 ? -13.992 1.708 18.720 1.00 85.81 141 GLN A O 1
ATOM 1127 N N . GLY A 1 142 ? -13.653 0.434 16.908 1.00 90.25 142 GLY A N 1
ATOM 1128 C CA . GLY A 1 142 ? -12.224 0.689 16.801 1.00 90.25 142 GLY A CA 1
ATOM 1129 C C . GLY A 1 142 ? -11.387 -0.498 17.233 1.00 90.25 142 GLY A C 1
ATOM 1130 O O . GLY A 1 142 ? -11.892 -1.601 17.450 1.00 90.25 142 GLY A O 1
ATOM 1131 N N . TYR A 1 143 ? -10.090 -0.255 17.305 1.00 92.88 143 TYR A N 1
ATOM 1132 C CA . TYR A 1 143 ? -9.097 -1.237 17.704 1.00 92.88 143 TYR A CA 1
ATOM 1133 C C . TYR A 1 143 ? -7.961 -0.533 18.451 1.00 92.88 143 TYR A C 1
ATOM 1135 O O . TYR A 1 143 ? -7.754 0.672 18.281 1.00 92.88 143 TYR A O 1
ATOM 1143 N N . THR A 1 144 ? -7.275 -1.281 19.303 1.00 94.56 144 THR A N 1
ATOM 1144 C CA . THR A 1 144 ? -6.268 -0.812 20.253 1.00 94.56 144 THR A CA 1
ATOM 1145 C C . THR A 1 144 ? -5.033 -1.712 20.216 1.00 94.56 144 THR A C 1
ATOM 1147 O O . THR A 1 144 ? -4.980 -2.677 19.455 1.00 94.56 144 THR A O 1
ATOM 1150 N N . GLU A 1 145 ? -4.021 -1.368 21.003 1.00 95.56 145 GLU A N 1
ATOM 1151 C CA . GLU A 1 145 ? -2.846 -2.205 21.236 1.00 95.56 145 GLU A CA 1
ATOM 1152 C C . GLU A 1 145 ? -3.226 -3.639 21.641 1.00 95.56 145 GLU A C 1
ATOM 1154 O O . GLU A 1 145 ? -4.167 -3.857 22.403 1.00 95.56 145 GLU A O 1
ATOM 1159 N N . GLY A 1 146 ? -2.521 -4.624 21.083 1.00 94.19 146 GLY A N 1
ATOM 1160 C CA . GLY A 1 146 ? -2.776 -6.052 21.277 1.00 94.19 146 GLY A CA 1
ATOM 1161 C C . GLY A 1 146 ? -3.795 -6.660 20.306 1.00 94.19 146 GLY A C 1
ATOM 1162 O O . GLY A 1 146 ? -3.747 -7.869 20.069 1.00 94.19 146 GLY A O 1
ATOM 1163 N N . ASP A 1 147 ? -4.667 -5.853 19.690 1.00 93.75 147 ASP A N 1
ATOM 1164 C CA . ASP A 1 147 ? -5.649 -6.352 18.723 1.00 93.75 147 ASP A CA 1
ATOM 1165 C C . ASP A 1 147 ? -4.990 -6.839 17.423 1.00 93.75 147 ASP A C 1
ATOM 1167 O O . ASP A 1 147 ? -3.982 -6.298 16.951 1.00 93.75 147 ASP A O 1
ATOM 1171 N N . VAL A 1 148 ? -5.638 -7.818 16.787 1.00 94.44 148 VAL A N 1
ATOM 1172 C CA . VAL A 1 148 ? -5.338 -8.243 15.417 1.00 94.44 148 VAL A CA 1
ATOM 1173 C C . VAL A 1 148 ? -6.515 -7.887 14.513 1.00 94.44 148 VAL A C 1
ATOM 1175 O O . VAL A 1 148 ? -7.655 -8.299 14.741 1.00 94.44 148 VAL A O 1
ATOM 1178 N N . LEU A 1 149 ? -6.236 -7.091 13.481 1.00 93.19 149 LEU A N 1
ATOM 1179 C CA . LEU A 1 149 ? -7.202 -6.685 12.467 1.00 93.19 149 LEU A CA 1
ATOM 1180 C C . LEU A 1 149 ? -6.977 -7.491 11.185 1.00 93.19 149 LEU A C 1
ATOM 1182 O O . LEU A 1 149 ? -5.964 -7.324 10.511 1.00 93.19 149 LEU A O 1
ATOM 1186 N N . GLY A 1 150 ? -7.946 -8.321 10.824 1.00 94.00 150 GLY A N 1
ATOM 1187 C CA . GLY A 1 150 ? -8.035 -8.961 9.520 1.00 94.00 150 GLY A CA 1
ATOM 1188 C C . GLY A 1 150 ? -8.643 -8.025 8.475 1.00 94.00 150 GLY A C 1
ATOM 1189 O O . GLY A 1 150 ? -9.653 -7.367 8.720 1.00 94.00 150 GLY A O 1
ATOM 1190 N N . THR A 1 151 ? -8.063 -7.978 7.282 1.00 93.56 151 THR A N 1
ATOM 1191 C CA . THR A 1 151 ? -8.548 -7.162 6.166 1.00 93.56 151 THR A CA 1
ATOM 1192 C C . THR A 1 151 ? -8.695 -8.031 4.919 1.00 93.56 151 THR A C 1
ATOM 1194 O O . THR A 1 151 ? -7.712 -8.528 4.377 1.00 93.56 151 THR A O 1
ATOM 1197 N N . LEU A 1 152 ? -9.931 -8.185 4.446 1.00 94.31 152 LEU A N 1
ATOM 1198 C CA . LEU A 1 152 ? -10.298 -8.951 3.253 1.00 94.31 152 LEU A CA 1
ATOM 1199 C C . LEU A 1 152 ? -10.626 -7.999 2.100 1.00 94.31 152 LEU A C 1
ATOM 1201 O O . LEU A 1 152 ? -11.392 -7.053 2.283 1.00 94.31 152 LEU A O 1
ATOM 1205 N N . ILE A 1 153 ? -10.117 -8.284 0.906 1.00 94.38 153 ILE A N 1
ATOM 1206 C CA . ILE A 1 153 ? -10.582 -7.694 -0.352 1.00 94.38 153 ILE A CA 1
ATOM 1207 C C . ILE A 1 153 ? -11.058 -8.789 -1.296 1.00 94.38 153 ILE A C 1
ATOM 1209 O O . ILE A 1 153 ? -10.415 -9.822 -1.445 1.00 94.38 153 ILE A O 1
ATOM 1213 N N . GLU A 1 154 ? -12.188 -8.544 -1.938 1.00 94.19 154 GLU A N 1
ATOM 1214 C CA . GLU A 1 154 ? -12.819 -9.417 -2.917 1.00 94.19 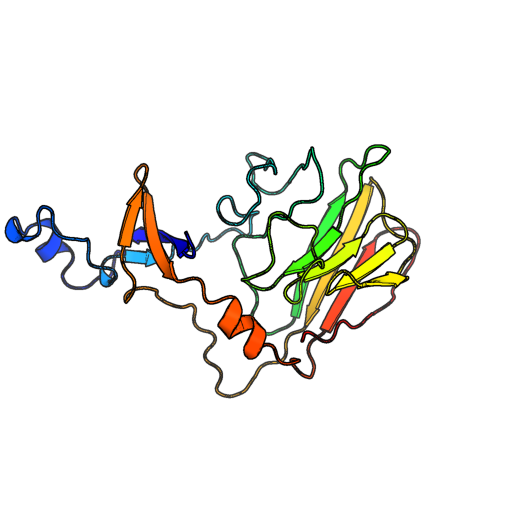154 GLU A CA 1
ATOM 1215 C C . GLU A 1 154 ? -12.925 -8.626 -4.223 1.00 94.19 154 GLU A C 1
ATOM 1217 O O . GLU A 1 154 ? -13.559 -7.566 -4.277 1.00 94.19 154 GLU A O 1
ATOM 1222 N N . LEU A 1 155 ? -12.259 -9.115 -5.265 1.00 93.06 155 LEU A N 1
ATOM 1223 C CA . LEU A 1 155 ? -12.185 -8.495 -6.581 1.00 93.06 155 LEU A CA 1
ATOM 1224 C C . LEU A 1 155 ? -12.751 -9.456 -7.633 1.00 93.06 155 LEU A C 1
ATOM 1226 O O . LEU A 1 155 ? -12.248 -10.575 -7.756 1.00 93.06 155 LEU A O 1
ATOM 1230 N N . PRO A 1 156 ? -13.754 -9.045 -8.424 1.00 91.19 156 PRO A N 1
ATOM 1231 C CA . PRO A 1 156 ? -14.305 -9.898 -9.468 1.00 91.19 156 PRO A CA 1
ATOM 1232 C C . PRO A 1 156 ? -13.272 -10.176 -10.564 1.00 91.19 156 PRO A C 1
ATOM 1234 O O . PRO A 1 156 ? -12.447 -9.322 -10.912 1.00 91.19 156 PRO A O 1
ATOM 1237 N N . GLU A 1 157 ? -13.359 -11.362 -11.158 1.00 90.44 157 GLU A N 1
ATOM 1238 C CA . GLU A 1 157 ? -12.681 -11.638 -12.420 1.00 90.44 157 GLU A CA 1
ATOM 1239 C C . GLU A 1 157 ? -13.450 -11.001 -13.579 1.00 90.44 157 GLU A C 1
ATOM 1241 O O . GLU A 1 157 ? -14.666 -11.144 -13.705 1.00 90.44 157 GLU A O 1
ATOM 1246 N N . ILE A 1 158 ? -12.728 -10.289 -14.440 1.00 88.00 158 ILE A N 1
ATOM 1247 C CA . ILE A 1 158 ? -13.272 -9.644 -15.630 1.00 88.00 158 ILE A CA 1
ATOM 1248 C C . ILE A 1 158 ? -12.792 -10.452 -16.830 1.00 88.00 158 ILE A C 1
ATOM 1250 O O . ILE A 1 158 ? -11.593 -10.506 -17.111 1.00 88.00 158 ILE A O 1
ATOM 1254 N N . ARG A 1 159 ? -13.727 -11.084 -17.547 1.00 88.06 159 ARG A N 1
ATOM 1255 C CA . ARG A 1 159 ? -13.406 -11.851 -18.758 1.00 88.06 159 ARG A CA 1
ATOM 1256 C C . ARG A 1 159 ? -12.688 -10.967 -19.781 1.00 88.06 159 ARG A C 1
ATOM 1258 O O . ARG A 1 159 ? -13.102 -9.837 -20.021 1.00 88.06 159 ARG A O 1
ATOM 1265 N N . GLY A 1 160 ? -11.624 -11.500 -20.380 1.00 85.88 160 GLY A N 1
ATOM 1266 C CA . GLY A 1 160 ? -10.828 -10.802 -21.395 1.00 85.88 160 GLY A CA 1
ATOM 1267 C C . GLY A 1 160 ? -9.881 -9.728 -20.850 1.00 85.88 160 GLY A C 1
ATOM 1268 O O . GLY A 1 160 ? -9.205 -9.073 -21.639 1.00 85.88 160 GLY A O 1
ATOM 1269 N N . ARG A 1 161 ? -9.803 -9.531 -19.526 1.00 87.31 161 ARG A N 1
ATOM 1270 C CA . ARG A 1 161 ? -8.808 -8.637 -18.929 1.00 87.31 161 ARG A CA 1
ATOM 1271 C C . ARG A 1 161 ? -7.453 -9.334 -18.854 1.00 87.31 161 ARG A C 1
ATOM 1273 O O . ARG A 1 161 ? -7.352 -10.433 -18.313 1.00 87.31 161 ARG A O 1
ATOM 1280 N N . ASP A 1 162 ? -6.416 -8.654 -19.327 1.00 87.62 162 ASP A N 1
ATOM 1281 C CA . ASP A 1 162 ? -5.039 -9.066 -19.080 1.00 87.62 162 ASP A CA 1
ATOM 1282 C C . ASP A 1 162 ? -4.641 -8.733 -17.633 1.00 87.62 162 ASP A C 1
ATOM 1284 O O . ASP A 1 162 ? -4.760 -7.592 -17.175 1.00 87.62 162 ASP A O 1
ATOM 1288 N N . TYR A 1 163 ? -4.207 -9.757 -16.905 1.00 86.12 163 TYR A N 1
ATOM 1289 C CA . TYR A 1 163 ? -3.743 -9.656 -15.524 1.00 86.12 163 TYR A CA 1
ATOM 1290 C C . TYR A 1 163 ? -2.225 -9.793 -15.393 1.00 86.12 163 TYR A C 1
ATOM 1292 O O . TYR A 1 163 ? -1.719 -9.797 -14.267 1.00 86.12 163 TYR A O 1
ATOM 1300 N N . LEU A 1 164 ? -1.506 -9.929 -16.508 1.00 85.94 164 LEU A N 1
ATOM 1301 C CA . LEU A 1 164 ? -0.054 -9.967 -16.507 1.00 85.94 164 LEU A CA 1
ATOM 1302 C C . LEU A 1 164 ? 0.502 -8.637 -15.996 1.00 85.94 164 LEU A C 1
ATOM 1304 O O . LEU A 1 164 ? -0.017 -7.549 -16.265 1.00 85.94 164 LEU A O 1
ATOM 1308 N N . SER A 1 165 ? 1.570 -8.728 -15.207 1.00 83.44 165 SER A N 1
ATOM 1309 C CA . SER A 1 165 ? 2.291 -7.544 -14.766 1.00 83.44 165 SER A CA 1
ATOM 1310 C C . SER A 1 165 ? 2.902 -6.839 -15.974 1.00 83.44 165 SER A C 1
ATOM 1312 O O . SER A 1 165 ? 3.375 -7.464 -16.925 1.00 83.44 165 SER A O 1
ATOM 1314 N N . LYS A 1 166 ? 2.915 -5.503 -15.936 1.00 87.00 166 LYS A N 1
ATOM 1315 C CA . LYS A 1 166 ? 3.626 -4.721 -16.949 1.00 87.00 166 LYS A CA 1
ATOM 1316 C C . LYS A 1 166 ? 5.103 -5.123 -16.945 1.00 87.00 166 LYS A C 1
ATOM 1318 O O . LYS A 1 166 ? 5.716 -5.191 -15.882 1.00 87.00 166 LYS A O 1
ATOM 1323 N N . SER A 1 167 ? 5.672 -5.339 -18.127 1.00 87.38 167 SER A N 1
ATOM 1324 C CA . SER A 1 167 ? 7.085 -5.704 -18.274 1.00 87.38 167 SER A CA 1
ATOM 1325 C C . SER A 1 167 ? 8.032 -4.510 -18.119 1.00 87.38 167 SER A C 1
ATOM 1327 O O . SER A 1 167 ? 9.191 -4.703 -17.770 1.00 87.38 167 SER A O 1
ATOM 1329 N N . TYR A 1 168 ? 7.543 -3.289 -18.375 1.00 91.38 168 TYR A N 1
ATOM 1330 C CA . TYR A 1 168 ? 8.299 -2.025 -18.378 1.00 91.38 168 TYR A CA 1
ATOM 1331 C C . TYR A 1 168 ? 9.489 -1.977 -19.353 1.00 91.38 168 TYR A C 1
ATOM 1333 O O . TYR A 1 168 ? 10.231 -1.001 -19.353 1.00 91.38 168 TYR A O 1
ATOM 1341 N N . LYS A 1 169 ? 9.652 -2.979 -20.227 1.00 89.50 169 LYS A N 1
ATOM 1342 C CA . LYS A 1 169 ? 10.775 -3.066 -21.178 1.00 89.50 169 LYS A CA 1
ATOM 1343 C C . LYS A 1 169 ? 10.814 -1.910 -22.185 1.00 89.50 169 LYS A C 1
ATOM 1345 O O . LYS A 1 169 ? 11.867 -1.624 -22.742 1.00 89.50 169 LYS A O 1
ATOM 1350 N N . ASP A 1 170 ? 9.678 -1.247 -22.397 1.00 90.00 170 ASP A N 1
ATOM 1351 C CA . ASP A 1 170 ? 9.512 -0.055 -23.233 1.00 90.00 170 ASP A CA 1
ATOM 1352 C C . ASP A 1 170 ? 9.830 1.262 -22.497 1.00 90.00 170 ASP A C 1
ATOM 1354 O O . ASP A 1 170 ? 9.690 2.341 -23.074 1.00 90.00 170 ASP A O 1
ATOM 1358 N N . LYS A 1 171 ? 10.196 1.204 -21.210 1.00 92.25 171 LYS A N 1
ATOM 1359 C CA . LYS A 1 171 ? 10.461 2.384 -20.379 1.00 92.25 171 LYS A CA 1
ATOM 1360 C C . LYS A 1 171 ? 11.953 2.703 -20.286 1.00 92.25 171 LYS A C 1
ATOM 1362 O O . LYS A 1 171 ? 12.772 1.782 -20.325 1.00 92.25 171 LYS A O 1
ATOM 1367 N N . PRO A 1 172 ? 12.313 3.991 -20.117 1.00 91.94 172 PRO A N 1
ATOM 1368 C CA . PRO A 1 172 ? 13.682 4.379 -19.817 1.00 91.94 172 PRO A CA 1
ATOM 1369 C C . PRO A 1 172 ? 14.189 3.667 -18.565 1.00 91.94 172 PRO A C 1
ATOM 1371 O O . PRO A 1 172 ? 13.467 3.557 -17.569 1.00 91.94 172 PRO A O 1
ATOM 1374 N N . LEU A 1 173 ? 15.435 3.205 -18.624 1.00 91.69 173 LEU A N 1
ATOM 1375 C CA . LEU A 1 173 ? 16.133 2.611 -17.495 1.00 91.69 173 LEU A CA 1
ATOM 1376 C C . LEU A 1 173 ? 17.182 3.595 -16.977 1.00 91.69 173 LEU A C 1
ATOM 1378 O O . LEU A 1 173 ? 17.999 4.103 -17.744 1.00 91.69 173 LEU A O 1
ATOM 1382 N N . ILE A 1 174 ? 17.182 3.835 -15.670 1.00 91.19 174 ILE A N 1
ATOM 1383 C CA . ILE A 1 174 ? 18.155 4.701 -15.004 1.00 91.19 174 ILE A CA 1
ATOM 1384 C C . ILE A 1 174 ? 18.948 3.916 -13.963 1.00 91.19 174 ILE A C 1
ATOM 1386 O O . ILE A 1 174 ? 18.425 3.007 -13.317 1.00 91.19 174 ILE A O 1
ATOM 1390 N N . LYS A 1 175 ? 20.216 4.287 -13.769 1.00 90.00 175 LYS A N 1
ATOM 1391 C CA . LYS A 1 175 ? 21.069 3.746 -12.705 1.00 90.00 175 LYS A CA 1
ATOM 1392 C C . LYS A 1 175 ? 21.216 4.781 -11.597 1.00 90.00 175 LYS A C 1
ATOM 1394 O O . LYS A 1 175 ? 21.715 5.876 -11.836 1.00 90.00 175 LYS A O 1
ATOM 1399 N N . PHE A 1 176 ? 20.832 4.425 -10.376 1.00 89.06 176 PHE A N 1
ATOM 1400 C CA . PHE A 1 176 ? 20.957 5.288 -9.204 1.00 89.06 176 PHE A CA 1
ATOM 1401 C C . PHE A 1 176 ? 21.448 4.488 -7.997 1.00 89.06 176 PHE A C 1
ATOM 1403 O O . PHE A 1 176 ? 20.876 3.452 -7.667 1.00 89.06 176 PHE A O 1
ATOM 1410 N N . LYS A 1 177 ? 22.519 4.958 -7.338 1.00 86.38 177 LYS A N 1
ATOM 1411 C CA . LYS A 1 177 ? 23.139 4.304 -6.163 1.00 86.38 177 LYS A CA 1
ATOM 1412 C C . LYS A 1 177 ? 23.287 2.780 -6.332 1.00 86.38 177 LYS A C 1
ATOM 1414 O O . LYS A 1 177 ? 22.822 2.007 -5.499 1.00 86.38 177 LYS A O 1
ATOM 1419 N N . SER A 1 178 ? 23.885 2.367 -7.450 1.00 88.25 178 SER A N 1
ATOM 1420 C CA . SER A 1 178 ? 24.129 0.961 -7.832 1.00 88.25 178 SER A CA 1
ATOM 1421 C C . SER A 1 178 ? 22.896 0.106 -8.151 1.00 88.25 178 SER A C 1
ATOM 1423 O O . SER A 1 178 ? 23.060 -1.062 -8.484 1.00 88.25 178 SER A O 1
ATOM 1425 N N . HIS A 1 179 ? 21.691 0.673 -8.130 1.00 90.81 179 HIS A N 1
ATOM 1426 C CA . HIS A 1 179 ? 20.455 -0.016 -8.495 1.00 90.81 179 HIS A CA 1
ATOM 1427 C C . HIS A 1 179 ? 19.922 0.498 -9.836 1.00 90.81 179 HIS A C 1
ATOM 1429 O O . HIS A 1 179 ? 20.183 1.642 -10.220 1.00 90.81 179 HIS A O 1
ATOM 1435 N N . LEU A 1 180 ? 19.182 -0.352 -10.547 1.00 92.88 180 LEU A N 1
ATOM 1436 C CA . LEU A 1 180 ? 18.523 -0.017 -11.808 1.00 92.88 180 LEU A CA 1
ATOM 1437 C C . LEU A 1 180 ? 17.038 0.233 -11.561 1.00 92.88 180 LEU A C 1
ATOM 1439 O O . LEU A 1 180 ? 16.412 -0.478 -10.777 1.00 92.88 180 LEU A O 1
ATOM 1443 N N . TYR A 1 181 ? 16.467 1.224 -12.236 1.00 93.44 181 TYR A N 1
ATOM 1444 C CA . TYR A 1 181 ? 15.048 1.541 -12.129 1.00 93.44 181 TYR A CA 1
ATOM 1445 C C . TYR A 1 181 ? 14.452 1.821 -13.498 1.00 93.44 181 TYR A C 1
ATOM 1447 O O . TYR A 1 181 ? 15.040 2.562 -14.283 1.00 93.44 181 TYR A O 1
ATOM 1455 N N . PHE A 1 182 ? 13.258 1.295 -13.754 1.00 94.44 182 PHE A N 1
ATOM 1456 C CA . PHE A 1 182 ? 12.418 1.814 -14.826 1.00 94.44 182 PHE A CA 1
ATOM 1457 C C . PHE A 1 182 ? 11.756 3.107 -14.375 1.00 94.44 182 PHE A C 1
ATOM 1459 O O . PHE A 1 182 ? 11.204 3.177 -13.273 1.00 94.44 182 PHE A O 1
ATOM 1466 N N . GLU A 1 183 ? 11.771 4.101 -15.249 1.00 92.50 183 GLU A N 1
ATOM 1467 C CA . GLU A 1 183 ? 11.087 5.367 -15.044 1.00 92.50 183 GLU A CA 1
ATOM 1468 C C . GLU A 1 183 ? 9.716 5.343 -15.743 1.00 92.50 183 GLU A C 1
ATOM 1470 O O . GLU A 1 183 ? 9.603 5.205 -16.961 1.00 92.50 183 GLU A O 1
ATOM 1475 N N . GLU A 1 184 ? 8.636 5.470 -14.971 1.00 91.38 184 GLU A N 1
ATOM 1476 C CA . GLU A 1 184 ? 7.270 5.566 -15.491 1.00 91.38 184 GLU A CA 1
ATOM 1477 C C . GLU A 1 184 ? 6.670 6.920 -15.115 1.00 91.38 184 GLU A C 1
ATOM 1479 O O . GLU A 1 184 ? 6.587 7.273 -13.939 1.00 91.38 184 GLU A O 1
ATOM 1484 N N . LYS A 1 185 ? 6.199 7.672 -16.114 1.00 90.44 185 LYS A N 1
ATOM 1485 C CA . LYS A 1 185 ? 5.493 8.935 -15.883 1.00 90.44 185 LYS A CA 1
ATOM 1486 C C . LYS A 1 185 ? 4.250 8.708 -15.021 1.00 90.44 185 LYS A C 1
ATOM 1488 O O . LYS A 1 185 ? 3.434 7.826 -15.306 1.00 90.44 185 LYS A O 1
ATOM 1493 N N . ASP A 1 186 ? 4.084 9.537 -14.000 1.00 87.12 186 ASP A N 1
ATOM 1494 C CA . ASP A 1 186 ? 2.885 9.554 -13.180 1.00 87.12 186 ASP A CA 1
ATOM 1495 C C . ASP A 1 186 ? 1.696 10.069 -14.008 1.00 87.12 186 ASP A C 1
ATOM 1497 O O . ASP A 1 186 ? 1.780 11.050 -14.749 1.00 87.12 186 ASP A O 1
ATOM 1501 N N . ARG A 1 187 ? 0.574 9.359 -13.909 1.00 89.88 187 ARG A N 1
ATOM 1502 C CA . ARG A 1 187 ? -0.664 9.619 -14.651 1.00 89.88 187 ARG A CA 1
ATOM 1503 C C . ARG A 1 187 ? -1.853 9.758 -13.707 1.00 89.88 187 ARG A C 1
ATOM 1505 O O . ARG A 1 187 ? -2.976 9.422 -14.070 1.00 89.88 187 ARG A O 1
ATOM 1512 N N . GLN A 1 188 ? -1.617 10.250 -12.493 1.00 88.00 188 GLN A N 1
ATOM 1513 C CA . GLN A 1 188 ? -2.644 10.398 -11.465 1.00 88.00 188 GLN A CA 1
ATOM 1514 C C . GLN A 1 188 ? -3.900 11.137 -11.959 1.00 88.00 188 GLN A C 1
ATOM 1516 O O . GLN A 1 188 ? -5.007 10.689 -11.678 1.00 88.00 188 GLN A O 1
ATOM 1521 N N . ALA A 1 189 ? -3.755 12.222 -12.729 1.00 90.25 189 ALA A N 1
ATOM 1522 C CA . ALA A 1 189 ? -4.900 12.973 -13.257 1.00 90.25 189 ALA A CA 1
ATOM 1523 C C . ALA A 1 189 ? -5.764 12.142 -14.228 1.00 90.25 189 ALA A C 1
ATOM 1525 O O . ALA A 1 189 ? -6.992 12.166 -14.150 1.00 90.25 189 ALA A O 1
ATOM 1526 N N . GLU A 1 190 ? -5.130 11.367 -15.111 1.00 90.69 190 GLU A N 1
ATOM 1527 C CA . GLU A 1 190 ? -5.819 10.443 -16.021 1.00 90.69 190 GLU A CA 1
ATOM 1528 C C . GLU A 1 190 ? -6.498 9.314 -15.234 1.00 90.69 190 GLU A C 1
ATOM 1530 O O . GLU A 1 190 ? -7.663 8.997 -15.475 1.00 90.69 190 GLU A O 1
ATOM 1535 N N . ALA A 1 191 ? -5.797 8.753 -14.245 1.00 88.75 191 ALA A N 1
ATOM 1536 C CA . ALA A 1 191 ? -6.338 7.722 -13.370 1.00 88.75 191 ALA A CA 1
ATOM 1537 C C . ALA A 1 191 ? -7.566 8.217 -12.596 1.00 88.75 191 ALA A C 1
ATOM 1539 O O . ALA A 1 191 ? -8.544 7.487 -12.483 1.00 88.75 191 ALA A O 1
ATOM 1540 N N . LEU A 1 192 ? -7.550 9.467 -12.127 1.00 88.69 192 LEU A N 1
ATOM 1541 C CA . LEU A 1 192 ? -8.675 10.084 -11.429 1.00 88.69 192 LEU A CA 1
ATOM 1542 C C . LEU A 1 192 ? -9.892 10.263 -12.348 1.00 88.69 192 LEU A C 1
ATOM 1544 O O . LEU A 1 192 ? -11.016 10.018 -11.923 1.00 88.69 192 LEU A O 1
ATOM 1548 N N . LYS A 1 193 ? -9.673 10.664 -13.608 1.00 90.50 193 LYS A N 1
ATOM 1549 C CA . LYS A 1 193 ? -10.739 10.812 -14.613 1.00 90.50 193 LYS A CA 1
ATOM 1550 C C . LYS A 1 193 ? -11.383 9.469 -14.975 1.00 90.50 193 LYS A C 1
ATOM 1552 O O . LYS A 1 193 ? -12.576 9.415 -15.259 1.00 90.50 193 LYS A O 1
ATOM 1557 N N . ASN A 1 194 ? -10.587 8.404 -14.977 1.00 87.81 194 ASN A N 1
ATOM 1558 C CA . ASN A 1 194 ? -11.012 7.060 -15.364 1.00 87.81 194 ASN A CA 1
ATOM 1559 C C . ASN A 1 194 ? -11.455 6.186 -14.181 1.00 87.81 194 ASN A C 1
ATOM 1561 O O . ASN A 1 194 ? -11.832 5.034 -14.405 1.00 87.81 194 ASN A O 1
ATOM 1565 N N . LEU A 1 195 ? -11.410 6.711 -12.953 1.00 87.38 195 LEU A N 1
ATOM 1566 C CA . LEU A 1 195 ? -11.824 6.010 -11.743 1.00 87.38 195 LEU A CA 1
ATOM 1567 C C . LEU A 1 195 ? -13.336 5.740 -11.818 1.00 87.38 195 LEU A C 1
ATOM 1569 O O . LEU A 1 195 ? -14.141 6.674 -11.897 1.00 87.38 195 LEU A O 1
ATOM 1573 N N . LYS A 1 196 ? -13.703 4.460 -11.910 1.00 87.19 196 LYS A N 1
ATOM 1574 C CA . LYS A 1 196 ? -15.088 3.992 -12.015 1.00 87.19 196 LYS A CA 1
ATOM 1575 C C . LYS A 1 196 ? -15.320 2.809 -11.089 1.00 87.19 196 LYS A C 1
ATOM 1577 O O . LYS A 1 196 ? -14.496 1.885 -11.101 1.00 87.19 196 LYS A O 1
ATOM 1582 N N . PRO A 1 197 ? -16.470 2.777 -10.388 1.00 86.56 197 PRO A N 1
ATOM 1583 C CA . PRO A 1 197 ? -16.710 1.700 -9.468 1.00 86.56 197 PRO A CA 1
ATOM 1584 C C . PRO A 1 197 ? -16.626 0.330 -10.107 1.00 86.56 197 PRO A C 1
ATOM 1586 O O . PRO A 1 197 ? -17.173 0.124 -11.188 1.00 86.56 197 PRO A O 1
ATOM 1589 N N . LEU A 1 198 ? -15.951 -0.598 -9.428 1.00 87.75 198 LEU A N 1
ATOM 1590 C CA . LEU A 1 198 ? -15.815 -1.980 -9.870 1.00 87.75 198 LEU A CA 1
ATOM 1591 C C . LEU A 1 198 ? -16.987 -2.802 -9.308 1.00 87.75 198 LEU A C 1
ATOM 1593 O O . LEU A 1 198 ? -16.967 -3.140 -8.116 1.00 87.75 198 LEU A O 1
ATOM 1597 N N . PRO A 1 199 ? -18.016 -3.137 -10.113 1.00 88.31 199 PRO A N 1
ATOM 1598 C CA . PRO A 1 199 ? -19.201 -3.822 -9.609 1.00 88.31 199 PRO A CA 1
ATOM 1599 C C . PRO A 1 199 ? -18.840 -5.209 -9.081 1.00 88.31 199 PRO A C 1
ATOM 1601 O O . PRO A 1 199 ? -18.083 -5.936 -9.712 1.00 88.31 199 PRO A O 1
ATOM 1604 N N . GLY A 1 200 ? -19.372 -5.573 -7.915 1.00 87.50 200 GLY A N 1
ATOM 1605 C CA . GLY A 1 200 ? -19.051 -6.841 -7.252 1.00 87.50 200 GLY A CA 1
ATOM 1606 C C . GLY A 1 200 ? -17.756 -6.828 -6.433 1.00 87.50 200 GLY A C 1
ATOM 1607 O O . GLY A 1 200 ? -17.485 -7.807 -5.746 1.00 87.50 200 GLY A O 1
ATOM 1608 N N . SER A 1 201 ? -16.985 -5.733 -6.444 1.00 90.62 201 SER A N 1
ATOM 1609 C CA . SER A 1 201 ? -15.846 -5.582 -5.531 1.00 90.62 201 SER A CA 1
ATOM 1610 C C . SER A 1 201 ? -16.277 -5.231 -4.108 1.00 90.62 201 SER A C 1
ATOM 1612 O O . SER A 1 201 ? -17.303 -4.574 -3.890 1.00 90.62 201 SER A O 1
ATOM 1614 N N . LYS A 1 202 ? -15.486 -5.674 -3.127 1.00 89.50 202 LYS A N 1
ATOM 1615 C CA . LYS A 1 202 ? -15.778 -5.478 -1.708 1.00 89.50 202 LYS A CA 1
ATOM 1616 C C . LYS A 1 202 ? -14.510 -5.501 -0.860 1.00 89.50 202 LYS A C 1
ATOM 1618 O O . LYS A 1 202 ? -13.626 -6.315 -1.081 1.00 89.50 202 LYS A O 1
ATOM 1623 N N . ILE A 1 203 ? -14.458 -4.650 0.163 1.00 91.44 203 ILE A N 1
ATOM 1624 C CA . ILE A 1 203 ? -13.480 -4.733 1.259 1.00 91.44 203 ILE A CA 1
ATOM 1625 C C . ILE A 1 203 ? -14.233 -4.980 2.561 1.00 91.44 203 ILE A C 1
ATOM 1627 O O . ILE A 1 203 ? -15.155 -4.221 2.861 1.00 91.44 203 ILE A O 1
ATOM 1631 N N . SER A 1 204 ? -13.816 -5.992 3.324 1.00 88.12 204 SER A N 1
ATOM 1632 C CA . SER A 1 204 ? -14.331 -6.314 4.660 1.00 88.12 204 SER A CA 1
ATOM 1633 C C . SER A 1 204 ? -13.209 -6.243 5.695 1.00 88.12 204 SER A C 1
ATOM 1635 O O . SER A 1 204 ? -12.059 -6.552 5.393 1.00 88.12 204 SER A O 1
ATOM 1637 N N . PHE A 1 205 ? -13.553 -5.890 6.929 1.00 88.75 205 PHE A N 1
ATOM 1638 C CA . PHE A 1 205 ? -12.616 -5.873 8.051 1.00 88.75 205 PHE A CA 1
ATOM 1639 C C . PHE A 1 205 ? -13.130 -6.795 9.152 1.00 88.75 205 PHE A C 1
ATOM 1641 O O . PHE A 1 205 ? -14.319 -6.759 9.469 1.00 88.75 205 PHE A O 1
ATOM 1648 N N . LEU A 1 206 ? -12.231 -7.586 9.721 1.00 86.50 206 LEU A N 1
ATOM 1649 C CA . LEU A 1 206 ? -12.456 -8.498 10.833 1.00 86.50 206 LEU A CA 1
ATOM 1650 C C . LEU A 1 206 ? -11.522 -8.099 11.972 1.00 86.50 206 LEU A C 1
ATOM 1652 O O . LEU A 1 206 ? -10.424 -7.610 11.731 1.00 86.50 206 LEU A O 1
ATOM 1656 N N . LYS A 1 207 ? -11.938 -8.306 13.214 1.00 84.31 207 LYS A N 1
ATOM 1657 C CA . LYS A 1 207 ? -11.079 -8.114 14.383 1.00 84.31 207 LYS A CA 1
ATOM 1658 C C . LYS A 1 207 ? -11.198 -9.356 15.250 1.00 84.31 207 LYS A C 1
ATOM 1660 O O . LYS A 1 207 ? -12.309 -9.719 15.627 1.00 84.31 207 LYS A O 1
ATOM 1665 N N . THR A 1 208 ? -10.078 -9.987 15.568 1.00 73.38 208 THR A N 1
ATOM 1666 C CA . THR A 1 208 ? -10.037 -11.098 16.522 1.00 73.38 208 THR A CA 1
ATOM 1667 C C . THR A 1 208 ? -9.770 -10.547 17.932 1.00 73.38 208 THR A C 1
ATOM 1669 O O . THR A 1 208 ? -8.859 -9.750 18.142 1.00 73.38 208 THR A O 1
ATOM 1672 N N . GLY A 1 209 ? -10.676 -10.890 18.861 1.00 60.94 209 GLY A N 1
ATOM 1673 C CA . GLY A 1 209 ? -10.920 -10.289 20.189 1.00 60.94 209 GLY A CA 1
ATOM 1674 C C . GLY A 1 209 ? -12.392 -10.518 20.616 1.00 60.94 209 GLY A C 1
ATOM 1675 O O . GLY A 1 209 ? -13.102 -11.208 19.889 1.00 60.94 209 GLY A O 1
ATOM 1676 N N . ASN A 1 210 ? -12.874 -9.972 21.749 1.00 40.41 210 ASN A N 1
ATOM 1677 C CA . ASN A 1 210 ? -14.196 -10.247 22.386 1.00 40.41 210 ASN A CA 1
ATOM 1678 C C . ASN A 1 210 ? -15.472 -9.907 21.552 1.00 40.41 210 ASN A C 1
ATOM 1680 O O . ASN A 1 210 ? -16.315 -9.133 21.992 1.00 40.41 210 ASN A O 1
ATOM 1684 N N . HIS A 1 211 ? -15.661 -10.558 20.400 1.00 38.22 211 HIS A N 1
ATOM 1685 C CA . HIS A 1 211 ? -16.730 -10.413 19.395 1.00 38.22 211 HIS A CA 1
ATOM 1686 C C . HIS A 1 211 ? -16.576 -9.227 18.433 1.00 38.22 211 HIS A C 1
ATOM 1688 O O . HIS A 1 211 ? -16.312 -8.115 18.867 1.00 38.22 211 HIS A O 1
ATOM 1694 N N . TRP A 1 212 ? -16.719 -9.487 17.121 1.00 43.69 212 TRP A N 1
ATOM 1695 C CA . TRP A 1 212 ? -17.679 -8.879 16.172 1.00 43.69 212 TRP A CA 1
ATOM 1696 C C . TRP A 1 212 ? -17.382 -9.379 14.739 1.00 43.69 212 TRP A C 1
ATOM 1698 O O . TRP A 1 212 ? -16.430 -8.927 14.105 1.00 43.69 212 TRP A O 1
ATOM 1708 N N . GLU A 1 213 ? -18.246 -10.234 14.181 1.00 40.66 213 GLU A N 1
ATOM 1709 C CA . GLU A 1 213 ? -18.364 -10.412 12.727 1.00 40.66 213 GLU A CA 1
ATOM 1710 C C . GLU A 1 213 ? -19.358 -9.379 12.195 1.00 40.66 213 GLU A C 1
ATOM 1712 O O . GLU A 1 213 ? -20.569 -9.476 12.393 1.00 40.66 213 GLU A O 1
ATOM 1717 N N . ARG A 1 214 ? -18.857 -8.347 11.519 1.00 41.50 214 ARG A N 1
ATOM 1718 C CA . ARG A 1 214 ? -19.696 -7.511 10.661 1.00 41.50 214 ARG A CA 1
ATOM 1719 C C . ARG A 1 214 ? -18.999 -7.350 9.325 1.00 41.50 214 ARG A C 1
ATOM 1721 O O . ARG A 1 214 ? -17.950 -6.722 9.220 1.00 41.50 214 ARG A O 1
ATOM 1728 N N . HIS A 1 215 ? -19.608 -7.919 8.292 1.00 40.50 215 HIS A N 1
ATOM 1729 C CA . HIS A 1 215 ? -19.231 -7.638 6.920 1.00 40.50 215 HIS A CA 1
ATOM 1730 C C . HIS A 1 215 ? -19.699 -6.241 6.580 1.00 40.50 215 HIS A C 1
ATOM 1732 O O . HIS A 1 215 ? -20.887 -5.928 6.626 1.00 40.50 215 HIS A O 1
ATOM 1738 N N . PHE A 1 216 ? -18.775 -5.412 6.154 1.00 41.31 216 PHE A N 1
ATOM 1739 C CA . PHE A 1 216 ? -19.136 -4.161 5.536 1.00 41.31 216 PHE A CA 1
ATOM 1740 C C . PHE A 1 216 ? -18.576 -4.155 4.134 1.00 41.31 216 PHE A C 1
ATOM 1742 O O . PHE A 1 216 ? -17.646 -4.889 3.816 1.00 41.31 216 PHE A O 1
ATOM 1749 N N . ARG A 1 217 ? -19.210 -3.362 3.280 1.00 44.59 217 ARG A N 1
ATOM 1750 C CA . ARG A 1 217 ? -18.840 -3.254 1.880 1.00 44.59 217 ARG A CA 1
ATOM 1751 C C . ARG A 1 217 ? -18.342 -1.850 1.626 1.00 44.59 217 ARG A C 1
ATOM 1753 O O . ARG A 1 217 ? -19.031 -0.869 1.914 1.00 44.59 217 ARG A O 1
ATOM 1760 N N . ILE A 1 218 ? -17.131 -1.776 1.109 1.00 50.34 218 ILE A N 1
ATOM 1761 C CA . ILE A 1 218 ? -16.662 -0.631 0.352 1.00 50.34 218 ILE A CA 1
ATOM 1762 C C . ILE A 1 218 ? -16.766 -1.058 -1.106 1.00 50.34 218 ILE A C 1
ATOM 1764 O O . ILE A 1 218 ? -16.054 -1.970 -1.521 1.00 50.34 218 ILE A O 1
ATOM 1768 N N . TYR A 1 219 ? -17.691 -0.447 -1.843 1.00 50.09 219 TYR A N 1
ATOM 1769 C CA . TYR A 1 219 ? -17.673 -0.533 -3.297 1.00 50.09 219 TYR A CA 1
ATOM 1770 C C . TYR A 1 219 ? -16.515 0.342 -3.746 1.00 50.09 219 TYR A C 1
ATOM 1772 O O . TYR A 1 219 ? -16.517 1.541 -3.457 1.00 50.09 219 TYR A O 1
ATOM 1780 N N . MET A 1 220 ? -15.497 -0.265 -4.350 1.00 50.53 220 MET A N 1
ATOM 1781 C CA . MET A 1 220 ? -14.403 0.520 -4.902 1.00 50.53 220 MET A CA 1
ATOM 1782 C C . MET A 1 220 ? -14.968 1.356 -6.037 1.00 50.53 220 MET A C 1
ATOM 1784 O O . MET A 1 220 ? -15.663 0.776 -6.871 1.00 50.53 220 MET A O 1
ATOM 1788 N N . SER A 1 221 ? -14.712 2.667 -6.007 1.00 38.78 221 SER A N 1
ATOM 1789 C CA . SER A 1 221 ? -14.832 3.588 -7.134 1.00 38.78 221 SER A CA 1
ATOM 1790 C C . SER A 1 221 ? -13.669 3.455 -8.103 1.00 38.78 221 SER A C 1
ATOM 1792 O O . SER A 1 221 ? -12.627 2.833 -7.776 1.00 38.78 221 SER A O 1
#